Protein AF-0000000084533648 (afdb_homodimer)

Organism: Streptomyces rubellomurinus (strain ATCC 31215) (NCBI:txid359131)

InterPro domains:
  IPR009057 Homedomain-like superfamily [SSF46689] (28-150)

Secondary structure (DSSP, 8-state):
--HHHHS-B---HHHHHHHHHHHHSSEEEHHHHHHHHHHHHHB-TTSPPPPHHHHHHHHT--HHHHHHHHHHHHHTTT-HHHHHSPPPPSS-SS--SS-HHHHHHHHHHHTSPPPTT-SS--HHHHHHHHHH-TTS----HHHHHHHHHHTT----/--HHHHS-B---HHHHHHHHHHHHSSEEEHHHHHHHHHHHHHB-TTSPPPPHHHHHHHHT--HHHHHHHHHHHHHTTT-HHHHHSPPPPSS-SS--SS-HHHHHHHHHHHTSPPPTT-SS--HHHHHHHHHH-TTS----HHHHHHHHHHTT----

Structure (mmCIF, N/CA/C/O backbone):
data_AF-0000000084533648-model_v1
#
loop_
_entity.id
_entity.type
_entity.pdbx_description
1 polymer Transposase
#
loop_
_atom_site.group_PDB
_atom_site.id
_atom_site.type_symbol
_atom_site.label_atom_id
_atom_site.label_alt_id
_atom_site.label_comp_id
_atom_site.label_asym_id
_atom_site.label_entity_id
_atom_site.label_seq_id
_atom_site.pdbx_PDB_ins_code
_atom_site.Cartn_x
_atom_site.Cartn_y
_atom_site.Cartn_z
_atom_site.occupancy
_atom_site.B_iso_or_equiv
_atom_site.auth_seq_id
_atom_site.auth_comp_id
_atom_site.auth_asym_id
_atom_site.auth_atom_id
_atom_site.pdbx_PDB_model_num
ATOM 1 N N . MET A 1 1 ? 21.125 -21.094 -22.359 1 42.66 1 MET A N 1
ATOM 2 C CA . MET A 1 1 ? 21.047 -21.203 -20.906 1 42.66 1 MET A CA 1
ATOM 3 C C . MET A 1 1 ? 19.812 -20.453 -20.375 1 42.66 1 MET A C 1
ATOM 5 O O . MET A 1 1 ? 19.516 -19.344 -20.828 1 42.66 1 MET A O 1
ATOM 9 N N . SER A 1 2 ? 18.844 -21.094 -19.875 1 53.5 2 SER A N 1
ATOM 10 C CA . SER A 1 2 ? 17.609 -20.438 -19.453 1 53.5 2 SER A CA 1
ATOM 11 C C . SER A 1 2 ? 17.891 -19.188 -18.625 1 53.5 2 SER A C 1
ATOM 13 O O . SER A 1 2 ? 18.922 -19.109 -17.969 1 53.5 2 SER A O 1
ATOM 15 N N . SER A 1 3 ? 17.5 -18.062 -19.172 1 54.53 3 SER A N 1
ATOM 16 C CA . SER A 1 3 ? 17.719 -16.766 -18.531 1 54.53 3 SER A CA 1
ATOM 17 C C . SER A 1 3 ? 17.734 -16.906 -17.016 1 54.53 3 SER A C 1
ATOM 19 O O . SER A 1 3 ? 18.469 -16.188 -16.328 1 54.53 3 SER A O 1
ATOM 21 N N . GLN A 1 4 ? 17.062 -17.859 -16.453 1 63.22 4 GLN A N 1
ATOM 22 C CA . GLN A 1 4 ? 17.047 -18.047 -15.008 1 63.22 4 GLN A CA 1
ATOM 23 C C . GLN A 1 4 ? 18.406 -18.484 -14.492 1 63.22 4 GLN A C 1
ATOM 25 O O . GLN A 1 4 ? 18.797 -18.156 -13.367 1 63.22 4 GLN A O 1
ATOM 30 N N . LYS A 1 5 ? 19.172 -19.203 -15.32 1 65.81 5 LYS A N 1
ATOM 31 C CA . LYS A 1 5 ? 20.516 -19.641 -14.961 1 65.81 5 LYS A CA 1
ATOM 32 C C . LYS A 1 5 ? 21.516 -18.5 -15.078 1 65.81 5 LYS A C 1
ATOM 34 O O . LYS A 1 5 ? 22.562 -18.516 -14.453 1 65.81 5 LYS A O 1
ATOM 39 N N . LYS A 1 6 ? 21.078 -17.562 -15.898 1 79.62 6 LYS A N 1
ATOM 40 C CA . LYS A 1 6 ? 21.984 -16.438 -16.109 1 79.62 6 LYS A CA 1
ATOM 41 C C . LYS A 1 6 ? 21.984 -15.492 -14.898 1 79.62 6 LYS A C 1
ATOM 43 O O . LYS A 1 6 ? 23.016 -14.969 -14.5 1 79.62 6 LYS A O 1
ATOM 48 N N . TYR A 1 7 ? 20.812 -15.375 -14.266 1 88.81 7 TYR A N 1
ATOM 49 C CA . TYR A 1 7 ? 20.703 -14.484 -13.125 1 88.81 7 TYR A CA 1
ATOM 50 C C . TYR A 1 7 ? 20.094 -15.195 -11.922 1 88.81 7 TYR A C 1
ATOM 52 O O . TYR A 1 7 ? 18.906 -15.016 -11.625 1 88.81 7 TYR A O 1
ATOM 60 N N . PRO A 1 8 ? 20.938 -15.969 -11.297 1 87.62 8 PRO A N 1
ATOM 61 C CA . PRO A 1 8 ? 20.406 -16.75 -10.172 1 87.62 8 PRO A CA 1
ATOM 62 C C . PRO A 1 8 ? 20 -15.867 -8.992 1 87.62 8 PRO A C 1
ATOM 64 O O . PRO A 1 8 ? 20.625 -14.852 -8.719 1 87.62 8 PRO A O 1
ATOM 67 N N . VAL A 1 9 ? 18.953 -16.203 -8.383 1 93.38 9 VAL A N 1
ATOM 68 C CA . VAL A 1 9 ? 18.469 -15.5 -7.195 1 93.38 9 VAL A CA 1
ATOM 69 C C . VAL A 1 9 ? 18.578 -16.422 -5.977 1 93.38 9 VAL A C 1
ATOM 71 O O . VAL A 1 9 ? 17.953 -17.484 -5.934 1 93.38 9 VAL A O 1
ATOM 74 N N . ALA A 1 10 ? 19.438 -16.141 -5.07 1 93.88 10 ALA A N 1
ATOM 75 C CA . ALA A 1 10 ? 19.594 -16.844 -3.797 1 93.88 10 ALA A CA 1
ATOM 76 C C . ALA A 1 10 ? 19.359 -15.898 -2.619 1 93.88 10 ALA A C 1
ATOM 78 O O . ALA A 1 10 ? 20.141 -14.969 -2.393 1 93.88 10 ALA A O 1
ATOM 79 N N . LEU A 1 11 ? 18.359 -16.203 -1.858 1 95.25 11 LEU A N 1
ATOM 80 C CA . LEU A 1 11 ? 17.984 -15.32 -0.766 1 95.25 11 LEU A CA 1
ATOM 81 C C . LEU A 1 11 ? 18.5 -15.852 0.569 1 95.25 11 LEU A C 1
ATOM 83 O O . LEU A 1 11 ? 18.484 -17.062 0.806 1 95.25 11 LEU A O 1
ATOM 87 N N . SER A 1 12 ? 18.984 -14.93 1.343 1 95.25 12 SER A N 1
ATOM 88 C CA . SER A 1 12 ? 19.25 -15.297 2.73 1 95.25 12 SER A CA 1
ATOM 89 C C . SER A 1 12 ? 17.953 -15.547 3.494 1 95.25 12 SER A C 1
ATOM 91 O O . SER A 1 12 ? 16.875 -15.156 3.045 1 95.25 12 SER A O 1
ATOM 93 N N . VAL A 1 13 ? 18.078 -16.188 4.602 1 95.25 13 VAL A N 1
ATOM 94 C CA . VAL A 1 13 ? 16.922 -16.453 5.445 1 95.25 13 VAL A CA 1
ATOM 95 C C . VAL A 1 13 ? 16.281 -15.133 5.859 1 95.25 13 VAL A C 1
ATOM 97 O O . VAL A 1 13 ? 15.047 -15 5.836 1 95.25 13 VAL A O 1
ATOM 100 N N . GLU A 1 14 ? 17.078 -14.203 6.18 1 96.62 14 GLU A N 1
ATOM 101 C CA . GLU A 1 14 ? 16.594 -12.891 6.594 1 96.62 14 GLU A CA 1
ATOM 102 C C . GLU A 1 14 ? 15.891 -12.18 5.445 1 96.62 14 GLU A C 1
ATOM 104 O O . GLU A 1 14 ? 14.82 -11.602 5.637 1 96.62 14 GLU A O 1
ATOM 109 N N . ASP A 1 15 ? 16.453 -12.219 4.297 1 96.5 15 ASP A N 1
ATOM 110 C CA . ASP A 1 15 ? 15.875 -11.57 3.129 1 96.5 15 ASP A CA 1
ATOM 111 C C . ASP A 1 15 ? 14.539 -12.203 2.758 1 96.5 15 ASP A C 1
ATOM 113 O O . ASP A 1 15 ? 1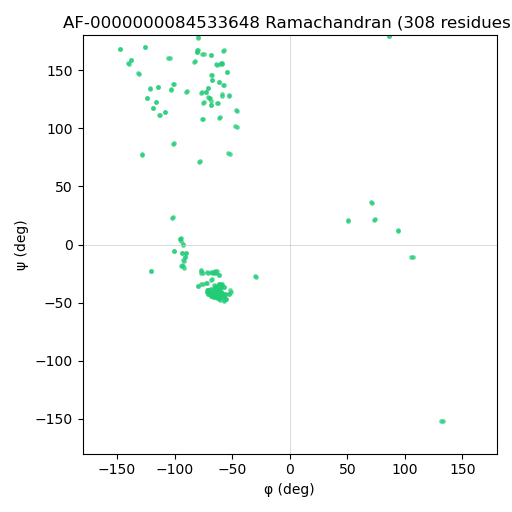3.586 -11.5 2.41 1 96.5 15 ASP A O 1
ATOM 117 N N . ARG A 1 16 ? 14.547 -13.484 2.84 1 95.94 16 ARG A N 1
ATOM 118 C CA . ARG A 1 16 ? 13.305 -14.188 2.52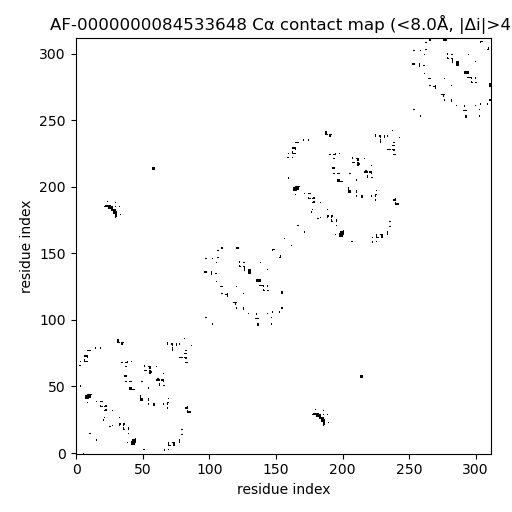5 1 95.94 16 ARG A CA 1
ATOM 119 C C . ARG A 1 16 ? 12.195 -13.789 3.486 1 95.94 16 ARG A C 1
ATOM 121 O O . ARG A 1 16 ? 11.07 -13.516 3.062 1 95.94 16 ARG A O 1
ATOM 128 N N . GLN A 1 17 ? 12.508 -13.75 4.727 1 95.88 17 GLN A N 1
ATOM 129 C CA . GLN A 1 17 ? 11.516 -13.375 5.73 1 95.88 17 GLN A CA 1
ATOM 130 C C . GLN A 1 17 ? 11.023 -11.945 5.508 1 95.88 17 GLN A C 1
ATOM 132 O O . GLN A 1 17 ? 9.828 -11.672 5.641 1 95.88 17 GLN A O 1
ATOM 137 N N . ALA A 1 18 ? 11.906 -11.133 5.172 1 96.81 18 ALA A N 1
ATOM 138 C CA . ALA A 1 18 ? 11.547 -9.742 4.906 1 96.81 18 ALA A CA 1
ATOM 139 C C . ALA A 1 18 ? 10.609 -9.633 3.707 1 96.81 18 ALA A C 1
ATOM 141 O O . ALA A 1 18 ? 9.625 -8.891 3.744 1 96.81 18 ALA A O 1
ATOM 142 N N . LEU A 1 19 ? 10.93 -10.352 2.674 1 96.69 19 LEU A N 1
ATOM 143 C CA . LEU A 1 19 ? 10.102 -10.32 1.469 1 96.69 19 LEU A CA 1
ATOM 144 C C . LEU A 1 19 ? 8.719 -10.891 1.745 1 96.69 19 LEU A C 1
ATOM 146 O O . LEU A 1 19 ? 7.719 -10.398 1.212 1 96.69 19 LEU A O 1
ATOM 150 N N . VAL A 1 20 ? 8.703 -11.93 2.576 1 94.62 20 VAL A N 1
ATOM 151 C CA . VAL A 1 20 ? 7.41 -12.492 2.943 1 94.62 20 VAL A CA 1
ATOM 152 C C . VAL A 1 20 ? 6.586 -11.453 3.697 1 94.62 20 VAL A C 1
ATOM 154 O O . VAL A 1 20 ? 5.391 -11.297 3.436 1 94.62 20 VAL A O 1
ATOM 157 N N . ARG A 1 21 ? 7.172 -10.75 4.535 1 96.25 21 ARG A N 1
ATOM 158 C CA . ARG A 1 21 ? 6.473 -9.703 5.273 1 96.25 21 ARG A CA 1
ATOM 159 C C . ARG A 1 21 ? 5.953 -8.625 4.332 1 96.25 21 ARG A C 1
ATOM 161 O O . ARG A 1 21 ? 4.836 -8.133 4.496 1 96.25 21 ARG A O 1
ATOM 168 N N . VAL A 1 22 ? 6.734 -8.273 3.33 1 96.38 22 VAL A N 1
ATOM 169 C CA . VAL A 1 22 ? 6.352 -7.254 2.357 1 96.38 22 VAL A CA 1
ATOM 170 C C . VAL A 1 22 ? 5.094 -7.691 1.612 1 96.38 22 VAL A C 1
ATOM 172 O O . VAL A 1 22 ? 4.227 -6.871 1.307 1 96.38 22 VAL A O 1
ATOM 175 N N . THR A 1 23 ? 4.969 -8.984 1.388 1 95.88 23 THR A N 1
ATOM 176 C CA . THR A 1 23 ? 3.883 -9.477 0.548 1 95.88 23 THR A CA 1
ATOM 177 C C . THR A 1 23 ? 2.654 -9.812 1.391 1 95.88 23 THR A C 1
ATOM 179 O O . THR A 1 23 ? 1.577 -10.07 0.851 1 95.88 23 THR A O 1
ATOM 182 N N . THR A 1 24 ? 2.818 -9.82 2.785 1 94.44 24 THR A N 1
ATOM 183 C CA . THR A 1 24 ? 1.703 -10.312 3.586 1 94.44 24 THR A CA 1
ATOM 184 C C . THR A 1 24 ? 1.218 -9.234 4.555 1 94.44 24 THR A C 1
ATOM 186 O O . THR A 1 24 ? 0.076 -9.281 5.02 1 94.44 24 THR A O 1
ATOM 189 N N . THR A 1 25 ? 2.125 -8.336 4.805 1 94.12 25 THR A N 1
ATOM 190 C CA . THR A 1 25 ? 1.736 -7.332 5.785 1 94.12 25 THR A CA 1
ATOM 191 C C . THR A 1 25 ? 2.182 -5.941 5.344 1 94.12 25 THR A C 1
ATOM 193 O O . THR A 1 25 ? 3.006 -5.809 4.438 1 94.12 25 THR A O 1
ATOM 196 N N . GLY A 1 26 ? 1.481 -4.988 5.945 1 95.06 26 GLY A N 1
ATOM 197 C CA . GLY A 1 26 ? 1.888 -3.611 5.715 1 95.06 26 GLY A CA 1
ATOM 198 C C . GLY A 1 26 ? 1.272 -3.008 4.465 1 95.06 26 GLY A C 1
ATOM 199 O O . GLY A 1 26 ? 0.445 -3.641 3.809 1 95.06 26 GLY A O 1
ATOM 200 N N . VAL A 1 27 ? 1.657 -1.748 4.293 1 96 27 VAL A N 1
ATOM 201 C CA . VAL A 1 27 ? 1.144 -0.986 3.158 1 96 27 VAL A CA 1
ATOM 202 C C . VAL A 1 27 ? 2.291 -0.62 2.219 1 96 27 VAL A C 1
ATOM 204 O O . VAL A 1 27 ? 3.287 -0.031 2.645 1 96 27 VAL A O 1
ATOM 207 N N . ARG A 1 28 ? 2.129 -1.053 1.002 1 95.25 28 ARG A N 1
ATOM 208 C CA . ARG A 1 28 ? 3.133 -0.813 -0.029 1 95.25 28 ARG A CA 1
ATOM 209 C C . ARG A 1 28 ? 2.484 -0.661 -1.4 1 95.25 28 ARG A C 1
ATOM 211 O O . ARG A 1 28 ? 1.29 -0.917 -1.561 1 95.25 28 ARG A O 1
ATOM 218 N N . SER A 1 29 ? 3.35 -0.2 -2.311 1 96.69 29 SER A N 1
ATOM 219 C CA . SER A 1 29 ? 2.846 -0.147 -3.68 1 96.69 29 SER A CA 1
ATOM 220 C C . SER A 1 29 ? 2.625 -1.547 -4.242 1 96.69 29 SER A C 1
ATOM 222 O O . SER A 1 29 ? 3.369 -2.475 -3.92 1 96.69 29 SER A O 1
ATOM 224 N N . ALA A 1 30 ? 1.655 -1.686 -5.047 1 97.06 30 ALA A N 1
ATOM 225 C CA . ALA A 1 30 ? 1.354 -2.959 -5.699 1 97.06 30 ALA A CA 1
ATOM 226 C C . ALA A 1 30 ? 2.551 -3.463 -6.5 1 97.06 30 ALA A C 1
ATOM 228 O O . ALA A 1 30 ? 2.814 -4.668 -6.543 1 97.06 30 ALA A O 1
ATOM 229 N N . SER A 1 31 ? 3.287 -2.588 -7.109 1 96.81 31 SER A N 1
ATOM 230 C CA . SER A 1 31 ? 4.449 -2.963 -7.906 1 96.81 31 SER A CA 1
ATOM 231 C C . SER A 1 31 ? 5.555 -3.549 -7.035 1 96.81 31 SER A C 1
ATOM 233 O O . SER A 1 31 ? 6.211 -4.516 -7.422 1 96.81 31 SER A O 1
ATOM 235 N N . MET A 1 32 ? 5.777 -2.912 -5.914 1 97.19 32 MET A N 1
ATOM 236 C CA . MET A 1 32 ? 6.773 -3.43 -4.98 1 97.19 32 MET A CA 1
ATOM 237 C C . MET A 1 32 ? 6.414 -4.84 -4.527 1 97.19 32 MET A C 1
ATOM 239 O O . MET A 1 32 ? 7.273 -5.719 -4.48 1 97.19 32 MET A O 1
ATOM 243 N N . ILE A 1 33 ? 5.211 -5.012 -4.211 1 97 33 ILE A N 1
ATOM 244 C CA . ILE A 1 33 ? 4.734 -6.316 -3.764 1 97 33 ILE A CA 1
ATOM 245 C C . ILE A 1 33 ? 4.898 -7.336 -4.887 1 97 33 ILE A C 1
ATOM 247 O O . ILE A 1 33 ? 5.328 -8.469 -4.652 1 97 33 ILE A O 1
ATOM 251 N N . ARG A 1 34 ? 4.551 -6.969 -6.051 1 95.81 34 ARG A N 1
ATOM 252 C CA . ARG A 1 34 ? 4.703 -7.836 -7.215 1 95.81 34 ARG A CA 1
ATOM 253 C C . ARG A 1 34 ? 6.156 -8.266 -7.391 1 95.81 34 ARG A C 1
ATOM 255 O O . ARG A 1 34 ? 6.438 -9.453 -7.594 1 95.81 34 ARG A O 1
ATOM 262 N N . ARG A 1 35 ? 7.023 -7.34 -7.32 1 97.12 35 ARG A N 1
ATOM 263 C CA . ARG A 1 35 ? 8.438 -7.648 -7.473 1 97.12 35 ARG A CA 1
ATOM 264 C C . ARG A 1 35 ? 8.93 -8.547 -6.344 1 97.12 35 ARG A C 1
ATOM 266 O O . ARG A 1 35 ? 9.75 -9.445 -6.566 1 97.12 35 ARG A O 1
ATOM 273 N N . ALA A 1 36 ? 8.453 -8.273 -5.211 1 97.56 36 ALA A N 1
ATOM 274 C CA . ALA A 1 36 ? 8.805 -9.109 -4.066 1 97.56 36 ALA A CA 1
ATOM 275 C C . ALA A 1 36 ? 8.359 -10.555 -4.285 1 97.56 36 ALA A C 1
ATOM 277 O O . ALA A 1 36 ? 9.102 -11.492 -3.992 1 97.56 36 ALA A O 1
ATOM 278 N N . ARG A 1 37 ? 7.191 -10.719 -4.77 1 96 37 ARG A N 1
ATOM 279 C CA . ARG A 1 37 ? 6.664 -12.055 -5.027 1 96 37 ARG A CA 1
ATOM 280 C C . ARG A 1 37 ? 7.484 -12.773 -6.09 1 96 37 ARG A C 1
ATOM 282 O O . ARG A 1 37 ? 7.727 -13.984 -5.988 1 96 37 ARG A O 1
ATOM 289 N N . VAL A 1 38 ? 7.836 -12.078 -7.059 1 96.31 38 VAL A N 1
ATOM 290 C CA . VAL A 1 38 ? 8.656 -12.648 -8.117 1 96.31 38 VAL A CA 1
ATOM 291 C C . VAL A 1 38 ? 9.992 -13.117 -7.535 1 96.31 38 VAL A C 1
ATOM 293 O O . VAL A 1 38 ? 10.445 -14.227 -7.816 1 96.31 38 VAL A O 1
ATOM 296 N N . LEU A 1 39 ? 10.617 -12.312 -6.695 1 96.06 39 LEU A N 1
ATOM 297 C CA . LEU A 1 39 ? 11.898 -12.664 -6.098 1 96.06 39 LEU A CA 1
ATOM 298 C C . LEU A 1 39 ? 11.773 -13.922 -5.242 1 96.06 39 LEU A C 1
ATOM 300 O O . LEU A 1 39 ? 12.641 -14.797 -5.281 1 96.06 39 LEU A O 1
ATOM 304 N N . LEU A 1 40 ? 10.719 -13.977 -4.559 1 94.56 40 LEU A N 1
ATOM 305 C CA . LEU A 1 40 ? 10.477 -15.148 -3.721 1 94.56 40 LEU A CA 1
ATOM 306 C C . LEU A 1 40 ? 10.352 -16.406 -4.574 1 94.56 40 LEU A C 1
ATOM 308 O O . LEU A 1 40 ? 10.852 -17.469 -4.199 1 94.56 40 LEU A O 1
ATOM 312 N N . ALA A 1 41 ? 9.688 -16.266 -5.715 1 93.25 41 ALA A N 1
ATOM 313 C CA . ALA A 1 41 ? 9.461 -17.406 -6.598 1 93.25 41 ALA A CA 1
ATOM 314 C C . ALA A 1 41 ? 10.758 -17.844 -7.277 1 93.25 41 ALA A C 1
ATOM 316 O O . ALA A 1 41 ? 10.914 -19 -7.656 1 93.25 41 ALA A O 1
ATOM 317 N N . LEU A 1 42 ? 11.641 -16.938 -7.379 1 94.19 42 LEU A N 1
ATOM 318 C CA . LEU A 1 42 ? 12.891 -17.203 -8.094 1 94.19 42 LEU A CA 1
ATOM 319 C C . LEU A 1 42 ? 13.953 -17.75 -7.141 1 94.19 42 LEU A C 1
ATOM 321 O O . LEU A 1 42 ? 15.023 -18.156 -7.578 1 94.19 42 LEU A O 1
ATOM 325 N N . ASP A 1 43 ? 13.664 -17.766 -5.887 1 92.75 43 ASP A N 1
ATOM 326 C CA . ASP A 1 43 ? 14.656 -18.125 -4.875 1 92.75 43 ASP A CA 1
ATOM 327 C C . ASP A 1 43 ? 15.117 -19.562 -5.051 1 92.75 43 ASP A C 1
ATOM 329 O O . ASP A 1 43 ? 14.32 -20.5 -4.949 1 92.75 43 ASP A O 1
ATOM 333 N N . THR A 1 44 ? 16.359 -19.781 -5.23 1 87.12 44 THR A N 1
ATOM 334 C CA . THR A 1 44 ? 16.938 -21.094 -5.465 1 87.12 44 THR A CA 1
ATOM 335 C C . THR A 1 44 ? 17.406 -21.719 -4.156 1 87.12 44 THR A C 1
ATOM 337 O O . THR A 1 44 ? 17.672 -22.922 -4.094 1 87.12 44 THR A O 1
ATOM 340 N N . ALA A 1 45 ? 17.562 -20.875 -3.146 1 81.75 45 ALA A N 1
ATOM 341 C CA . ALA A 1 45 ? 18.062 -21.391 -1.868 1 81.75 45 ALA A CA 1
ATOM 342 C C . ALA A 1 45 ? 17.109 -22.422 -1.288 1 81.75 45 ALA A C 1
ATOM 344 O O . ALA A 1 45 ? 17.531 -23.312 -0.548 1 81.75 45 ALA A O 1
ATOM 345 N N . GLY A 1 46 ? 15.836 -22.391 -1.597 1 72.44 46 GLY A N 1
ATOM 346 C CA . GLY A 1 46 ? 14.852 -23.297 -1.025 1 72.44 46 GLY A CA 1
ATOM 347 C C . GLY A 1 46 ? 14.602 -24.531 -1.887 1 72.44 46 GLY A C 1
ATOM 348 O O . GLY A 1 46 ? 13.766 -25.375 -1.545 1 72.44 46 GLY A O 1
ATOM 349 N N . GLY A 1 47 ? 15.289 -24.672 -2.951 1 78.19 47 GLY A N 1
ATOM 350 C CA . GLY A 1 47 ? 15.078 -25.844 -3.768 1 78.19 47 GLY A CA 1
ATOM 351 C C . GLY A 1 47 ? 14.93 -25.531 -5.246 1 78.19 47 GLY A C 1
ATOM 352 O O . GLY A 1 47 ? 15.531 -24.578 -5.746 1 78.19 47 GLY A O 1
ATOM 353 N N . GLU A 1 48 ? 14.203 -26.406 -5.879 1 85.31 48 GLU A N 1
ATOM 354 C CA . GLU A 1 48 ? 14.008 -26.281 -7.32 1 85.31 48 GLU A CA 1
ATOM 355 C C . GLU A 1 48 ? 13.109 -25.094 -7.66 1 85.31 48 GLU A C 1
ATOM 357 O O . GLU A 1 48 ? 12.109 -24.844 -6.977 1 85.31 48 GLU A O 1
ATOM 362 N N 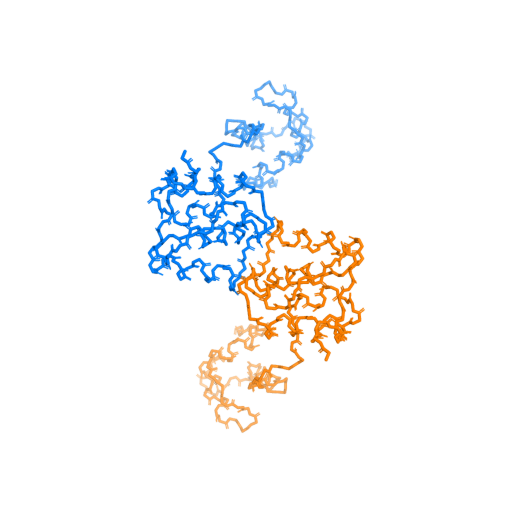. VAL A 1 49 ? 13.523 -24.391 -8.594 1 89.06 49 VAL A N 1
ATOM 363 C CA . VAL A 1 49 ? 12.781 -23.234 -9.047 1 89.06 49 VAL A CA 1
ATOM 364 C C . VAL A 1 49 ? 12.047 -23.562 -10.344 1 89.06 49 VAL A C 1
ATOM 366 O O . VAL A 1 49 ? 12.609 -24.203 -11.242 1 89.06 49 VAL A O 1
ATOM 369 N N . ALA A 1 50 ? 10.812 -23.203 -10.43 1 89.75 50 ALA A N 1
ATOM 370 C CA . ALA A 1 50 ? 10.016 -23.422 -11.633 1 89.75 50 ALA A CA 1
ATOM 371 C C . ALA A 1 50 ? 10.578 -22.625 -12.805 1 89.75 50 ALA A C 1
ATOM 373 O O . ALA A 1 50 ? 11.297 -21.641 -12.609 1 89.75 50 ALA A O 1
ATOM 374 N N . PRO A 1 51 ? 10.258 -23.156 -14 1 92.69 51 PRO A N 1
ATOM 375 C CA . PRO A 1 51 ? 10.648 -22.375 -15.172 1 92.69 51 PRO A CA 1
ATOM 376 C C . PRO A 1 51 ? 10.031 -20.984 -15.195 1 92.69 51 PRO A C 1
ATOM 378 O O . PRO A 1 51 ? 8.961 -20.781 -14.625 1 92.69 51 PRO A O 1
ATOM 381 N N . ARG A 1 52 ? 10.641 -20.141 -15.844 1 92.62 52 ARG A N 1
ATOM 382 C CA . ARG A 1 52 ? 10.258 -18.734 -15.898 1 92.62 52 ARG A CA 1
ATOM 383 C C . ARG A 1 52 ? 8.805 -18.578 -16.359 1 92.62 52 ARG A C 1
ATOM 385 O O . ARG A 1 52 ? 8.055 -17.781 -15.797 1 92.62 52 ARG A O 1
ATOM 392 N N . ALA A 1 53 ? 8.469 -19.328 -17.312 1 93.88 53 ALA A N 1
ATOM 393 C CA . ALA A 1 53 ? 7.117 -19.234 -17.859 1 93.88 53 ALA A CA 1
ATOM 394 C C . ALA A 1 53 ? 6.07 -19.609 -16.812 1 93.88 53 ALA A C 1
ATOM 396 O O . ALA A 1 53 ? 4.992 -19.016 -16.766 1 93.88 53 ALA A O 1
ATOM 397 N N . VAL A 1 54 ? 6.395 -20.594 -16.078 1 90.88 54 VAL A N 1
ATOM 398 C CA . VAL A 1 54 ? 5.477 -21.062 -15.039 1 90.88 54 VAL A CA 1
ATOM 399 C C . VAL A 1 54 ? 5.344 -20 -13.953 1 90.88 54 VAL A C 1
ATOM 401 O O . VAL A 1 54 ? 4.234 -19.703 -13.5 1 90.88 54 VAL A O 1
ATOM 404 N N . ILE A 1 55 ? 6.426 -19.438 -13.57 1 92.69 55 ILE A N 1
ATOM 405 C CA . ILE A 1 55 ? 6.422 -18.391 -12.555 1 92.69 55 ILE A CA 1
ATOM 406 C C . ILE A 1 55 ? 5.602 -17.203 -13.047 1 92.69 55 ILE A C 1
ATOM 408 O O . ILE A 1 55 ? 4.777 -16.656 -12.305 1 92.69 55 ILE A O 1
ATOM 412 N N . ALA A 1 56 ? 5.816 -16.781 -14.281 1 94.31 56 ALA A N 1
ATOM 413 C CA . ALA A 1 56 ? 5.102 -15.656 -14.883 1 94.31 56 ALA A CA 1
ATOM 414 C C . ALA A 1 56 ? 3.594 -15.891 -14.859 1 94.31 56 ALA A C 1
ATOM 416 O O . ALA A 1 56 ? 2.828 -15.016 -14.453 1 94.31 56 ALA A O 1
ATOM 417 N N . ASP A 1 57 ? 3.213 -17.047 -15.219 1 88.38 57 ASP A N 1
ATOM 418 C CA . ASP A 1 57 ? 1.799 -17.406 -15.266 1 88.38 57 ASP A CA 1
ATOM 419 C C . ASP A 1 57 ? 1.187 -17.422 -13.867 1 88.38 57 ASP A C 1
ATOM 421 O O . ASP A 1 57 ? 0.095 -16.891 -13.656 1 88.38 57 ASP A O 1
ATOM 425 N N . ARG A 1 58 ? 1.946 -18.031 -12.953 1 87.06 58 ARG A N 1
ATOM 426 C CA . ARG A 1 58 ? 1.46 -18.156 -11.578 1 87.06 58 ARG A CA 1
ATOM 427 C C . ARG A 1 58 ? 1.246 -16.781 -10.945 1 87.06 58 ARG A C 1
ATOM 429 O O . ARG A 1 58 ? 0.281 -16.578 -10.203 1 87.06 58 ARG A O 1
ATOM 436 N N . LEU A 1 59 ? 2.094 -15.883 -11.312 1 91.25 59 LEU A N 1
ATOM 437 C CA . LEU A 1 59 ? 2.07 -14.586 -10.633 1 91.25 59 LEU A CA 1
ATOM 438 C C . LEU A 1 59 ? 1.337 -13.547 -11.477 1 91.25 59 LEU A C 1
ATOM 440 O O . LEU A 1 59 ? 1.123 -12.422 -11.031 1 91.25 59 LEU A O 1
ATOM 444 N N . GLY A 1 60 ? 0.966 -13.906 -12.648 1 87.81 60 GLY A N 1
ATOM 445 C CA . GLY A 1 60 ? 0.254 -12.984 -13.523 1 87.81 60 GLY A CA 1
ATOM 446 C C . GLY A 1 60 ? 1.132 -11.867 -14.047 1 87.81 60 GLY A C 1
ATOM 447 O O . GLY A 1 60 ? 0.704 -10.711 -14.117 1 87.81 60 GLY A O 1
ATOM 448 N N . VAL A 1 61 ? 2.342 -12.156 -14.32 1 93 61 VAL A N 1
ATOM 449 C CA . VAL A 1 61 ? 3.271 -11.188 -14.891 1 93 61 VAL A CA 1
ATOM 450 C C . VAL A 1 61 ? 3.891 -11.742 -16.172 1 93 61 VAL A C 1
ATOM 452 O O . VAL A 1 61 ? 3.676 -12.914 -16.516 1 93 61 VAL A O 1
ATOM 455 N N . SER A 1 62 ? 4.547 -10.883 -16.828 1 95.69 62 SER A N 1
ATOM 456 C CA . SER A 1 62 ? 5.195 -11.336 -18.062 1 95.69 62 SER A CA 1
ATOM 457 C C . SER A 1 62 ? 6.535 -12 -17.766 1 95.69 62 SER A C 1
ATOM 459 O O . SER A 1 62 ? 7.16 -11.727 -16.734 1 95.69 62 SER A O 1
ATOM 461 N N . CYS A 1 63 ? 6.977 -12.844 -18.688 1 96 63 CYS A N 1
ATOM 462 C CA . CYS A 1 63 ? 8.297 -13.453 -18.578 1 96 63 CYS A CA 1
ATOM 463 C C . CYS A 1 63 ? 9.391 -12.391 -18.562 1 96 63 CYS A C 1
ATOM 465 O O . CYS A 1 63 ? 10.406 -12.547 -17.891 1 96 63 CYS A O 1
ATOM 467 N N . GLU A 1 64 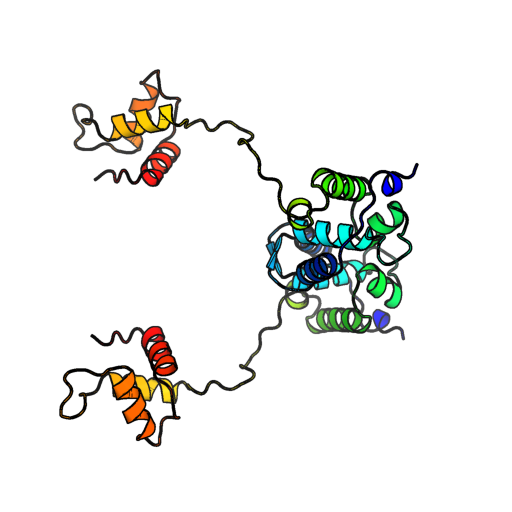? 9.148 -11.414 -19.297 1 96.44 64 GLU A N 1
ATOM 468 C CA . GLU A 1 64 ? 10.102 -10.305 -19.328 1 96.44 64 GLU A CA 1
ATOM 469 C C . GLU A 1 64 ? 10.25 -9.664 -17.953 1 96.44 64 GLU A C 1
ATOM 471 O O . GLU A 1 64 ? 11.359 -9.336 -17.531 1 96.44 64 GLU A O 1
ATOM 476 N N . SER A 1 65 ? 9.156 -9.539 -17.266 1 96.44 65 SER A N 1
ATOM 477 C CA . SER A 1 65 ? 9.188 -8.961 -15.922 1 96.44 65 SER A CA 1
ATOM 478 C C . SER A 1 65 ? 10.008 -9.828 -14.969 1 96.44 65 SER A C 1
ATOM 480 O O . SER A 1 65 ? 10.789 -9.312 -14.164 1 96.44 65 SER A O 1
ATOM 482 N N . VAL A 1 66 ? 9.867 -11.094 -15.078 1 96.69 66 VAL A N 1
ATOM 483 C CA . VAL A 1 66 ? 10.617 -12.023 -14.242 1 96.69 66 VAL A CA 1
ATOM 484 C C . VAL A 1 66 ? 12.109 -11.883 -14.523 1 96.69 66 VAL A C 1
ATOM 486 O O . VAL A 1 66 ? 12.922 -11.805 -13.602 1 96.69 66 VAL A O 1
ATOM 489 N N . ARG A 1 67 ? 12.445 -11.828 -15.789 1 95.94 67 ARG A N 1
ATOM 490 C CA . ARG A 1 67 ? 13.844 -11.672 -16.203 1 95.94 67 ARG A CA 1
ATOM 491 C C . ARG A 1 67 ? 14.422 -10.359 -15.68 1 95.94 67 ARG A C 1
ATOM 493 O O . ARG A 1 67 ? 15.531 -10.336 -15.141 1 95.94 67 ARG A O 1
ATOM 500 N N . LEU A 1 68 ? 13.641 -9.344 -15.859 1 96.06 68 LEU A N 1
ATOM 501 C CA . LEU A 1 68 ? 14.125 -8.023 -15.484 1 96.06 68 LEU A CA 1
ATOM 502 C C . LEU A 1 68 ? 14.352 -7.93 -13.977 1 96.06 68 LEU A C 1
ATOM 504 O O . LEU A 1 68 ? 15.305 -7.297 -13.523 1 96.06 68 LEU A O 1
ATOM 508 N N . ILE A 1 69 ? 13.555 -8.547 -13.195 1 96.5 69 ILE A N 1
ATOM 509 C CA . ILE A 1 69 ? 13.672 -8.508 -11.742 1 96.5 69 ILE A CA 1
ATOM 510 C C . ILE A 1 69 ? 14.891 -9.312 -11.297 1 96.5 69 ILE A C 1
ATOM 512 O O . ILE A 1 69 ? 15.656 -8.867 -10.438 1 96.5 69 ILE A O 1
ATOM 516 N N . SER A 1 70 ? 15.047 -10.406 -11.883 1 95.88 70 SER A N 1
ATOM 517 C CA . SER A 1 70 ? 16.219 -11.211 -11.578 1 95.88 70 SER A CA 1
ATOM 518 C C . SER A 1 70 ? 17.5 -10.477 -11.961 1 95.88 70 SER A C 1
ATOM 520 O O . SER A 1 70 ? 18.484 -10.5 -11.219 1 95.88 70 SER A O 1
ATOM 522 N N . LYS A 1 71 ? 17.484 -9.898 -13.125 1 96.06 71 LYS A N 1
ATOM 523 C CA . LYS A 1 71 ? 18.641 -9.117 -13.578 1 96.06 71 LYS A CA 1
ATOM 524 C C . LYS A 1 71 ? 18.953 -7.984 -12.602 1 96.06 71 LYS A C 1
ATOM 526 O O . LYS A 1 71 ? 20.109 -7.766 -12.25 1 96.06 71 LYS A O 1
ATOM 531 N N . ARG A 1 72 ? 17.938 -7.332 -12.156 1 95.69 72 ARG A N 1
ATOM 532 C CA . ARG A 1 72 ? 18.109 -6.234 -11.211 1 95.69 72 ARG A CA 1
ATOM 533 C C . ARG A 1 72 ? 18.688 -6.734 -9.891 1 95.69 72 ARG A C 1
ATOM 535 O O . ARG A 1 72 ? 19.547 -6.07 -9.289 1 95.69 72 ARG A O 1
ATOM 542 N N . TYR A 1 73 ? 18.25 -7.859 -9.453 1 96.81 73 TYR A N 1
ATOM 543 C CA . TYR A 1 73 ? 18.766 -8.453 -8.227 1 96.81 73 TYR A CA 1
ATOM 544 C C . TYR A 1 73 ? 20.266 -8.703 -8.336 1 96.81 73 TYR A C 1
ATOM 546 O O . TYR A 1 73 ? 21.016 -8.391 -7.414 1 96.81 73 TYR A O 1
ATOM 554 N N . THR A 1 74 ? 20.641 -9.18 -9.445 1 94.75 74 THR A N 1
ATOM 555 C CA . THR A 1 74 ? 22.047 -9.438 -9.688 1 94.75 74 THR A CA 1
ATOM 556 C C . THR A 1 74 ? 22.828 -8.133 -9.773 1 94.75 74 THR A C 1
ATOM 558 O O . THR A 1 74 ? 23.922 -8.008 -9.195 1 94.75 74 THR A O 1
ATOM 561 N N . GLU A 1 75 ? 22.266 -7.207 -10.469 1 94.12 75 GLU A N 1
ATOM 562 C CA . GLU A 1 75 ? 22.938 -5.93 -10.695 1 94.12 75 GLU A CA 1
ATOM 563 C C . GLU A 1 75 ? 23.078 -5.152 -9.391 1 94.12 75 GLU A C 1
ATOM 565 O O . GLU A 1 75 ? 24.031 -4.371 -9.234 1 94.12 75 GLU A O 1
ATOM 570 N N . THR A 1 76 ? 22.25 -5.43 -8.445 1 94.25 76 THR A N 1
ATOM 571 C CA . THR A 1 76 ? 22.312 -4.727 -7.172 1 94.25 76 THR A CA 1
ATOM 572 C C . THR A 1 76 ? 23.125 -5.523 -6.152 1 94.25 76 THR A C 1
ATOM 574 O O . THR A 1 76 ? 23.125 -5.188 -4.965 1 94.25 76 THR A O 1
ATOM 577 N N . GLY A 1 77 ? 23.703 -6.605 -6.555 1 94 77 GLY A N 1
ATOM 578 C CA . GLY A 1 77 ? 24.547 -7.41 -5.68 1 94 77 GLY A CA 1
ATOM 579 C C . GLY A 1 77 ? 23.75 -8.195 -4.656 1 94 77 GLY A C 1
ATOM 580 O O . GLY A 1 77 ? 24.219 -8.422 -3.537 1 94 77 GLY A O 1
ATOM 581 N N . GLY A 1 78 ? 22.516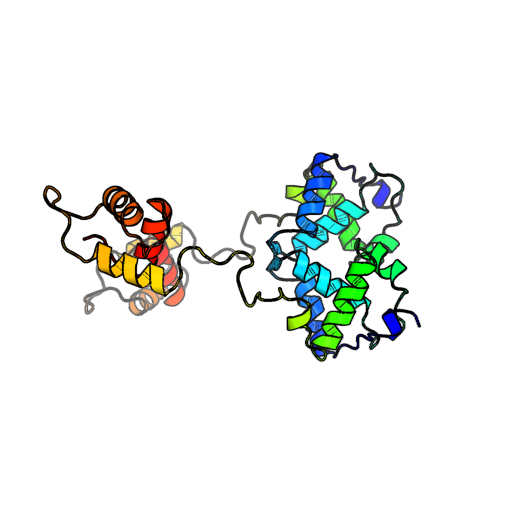 -8.391 -4.965 1 94.44 78 GLY A N 1
ATOM 582 C CA . GLY A 1 78 ? 21.703 -9.195 -4.082 1 94.44 78 GLY A CA 1
ATOM 583 C C . GLY A 1 78 ? 20.938 -8.375 -3.059 1 94.44 78 GLY A C 1
ATOM 584 O O . GLY A 1 78 ? 20.422 -8.914 -2.08 1 94.44 78 GLY A O 1
ATOM 585 N N . ASP A 1 79 ? 20.922 -7.098 -3.275 1 95.81 79 ASP A N 1
ATOM 586 C CA . ASP A 1 79 ? 20.172 -6.223 -2.385 1 95.81 79 ASP A CA 1
ATOM 587 C C . ASP A 1 79 ? 18.672 -6.312 -2.672 1 95.81 79 ASP A C 1
ATOM 589 O O . ASP A 1 79 ? 18.188 -5.758 -3.662 1 95.81 79 ASP A O 1
ATOM 593 N N . VAL A 1 80 ? 17.953 -6.922 -1.793 1 96.25 80 VAL A N 1
ATOM 594 C CA . VAL A 1 80 ? 16.531 -7.203 -2.018 1 96.25 80 VAL A CA 1
ATOM 595 C C . VAL A 1 80 ? 15.742 -5.898 -2.012 1 96.25 80 VAL A C 1
ATOM 597 O O . VAL A 1 80 ? 14.836 -5.707 -2.83 1 96.25 80 VAL A O 1
ATOM 600 N N . TRP A 1 81 ? 16.078 -4.988 -1.168 1 96.06 81 TRP A N 1
ATOM 601 C CA . TRP A 1 81 ? 15.32 -3.746 -1.038 1 96.06 81 TRP A CA 1
ATOM 602 C C . TRP A 1 81 ? 15.523 -2.854 -2.258 1 96.06 81 TRP A C 1
ATOM 604 O O . TRP A 1 81 ? 14.578 -2.24 -2.754 1 96.06 81 TRP A O 1
ATOM 614 N N . ALA A 1 82 ? 16.688 -2.828 -2.721 1 95.25 82 ALA A N 1
ATOM 615 C CA . ALA A 1 82 ? 16.953 -2.072 -3.941 1 95.25 82 ALA A CA 1
ATOM 616 C C . ALA A 1 82 ? 16.234 -2.682 -5.137 1 95.25 82 ALA A C 1
ATOM 618 O O . ALA A 1 82 ? 15.781 -1.963 -6.031 1 95.25 82 ALA A O 1
ATOM 619 N N . THR A 1 83 ? 16.141 -3.975 -5.117 1 96.31 83 THR A N 1
ATOM 620 C CA . THR A 1 83 ? 15.539 -4.688 -6.234 1 96.31 83 THR A CA 1
ATOM 621 C C . THR A 1 83 ? 14.031 -4.434 -6.277 1 96.31 83 THR A C 1
ATOM 623 O O . THR A 1 83 ? 13.477 -4.168 -7.348 1 96.31 83 THR A O 1
ATOM 626 N N . ILE A 1 84 ? 13.406 -4.449 -5.098 1 97.25 84 ILE A N 1
ATOM 627 C CA . ILE A 1 84 ? 11.945 -4.383 -5.117 1 97.25 84 ILE A CA 1
ATOM 628 C C . ILE A 1 84 ? 11.492 -2.928 -5.012 1 97.25 84 ILE A C 1
ATOM 630 O O . ILE A 1 84 ? 10.32 -2.617 -5.242 1 97.25 84 ILE A O 1
ATOM 634 N N . GLY A 1 85 ? 12.359 -2.119 -4.676 1 94.44 85 GLY A N 1
ATOM 635 C CA . GLY A 1 85 ? 12.031 -0.706 -4.57 1 94.44 85 GLY A CA 1
ATOM 636 C C . GLY A 1 85 ? 12.031 0.009 -5.906 1 94.44 85 GLY A C 1
ATOM 637 O O . GLY A 1 85 ? 12.508 -0.531 -6.906 1 94.44 85 GLY A O 1
ATOM 638 N N . ARG A 1 86 ? 11.453 1.189 -5.863 1 88.56 86 ARG A N 1
ATOM 639 C CA . ARG A 1 86 ? 11.438 2.006 -7.074 1 88.56 86 ARG A CA 1
ATOM 640 C C . ARG A 1 86 ? 12.82 2.566 -7.375 1 88.56 86 ARG A C 1
ATOM 642 O O . ARG A 1 86 ? 13.523 3.023 -6.473 1 88.56 86 ARG A O 1
ATOM 649 N N . LYS A 1 87 ? 13.172 2.395 -8.562 1 80.88 87 LYS A N 1
ATOM 650 C CA . LYS A 1 87 ? 14.445 2.973 -8.984 1 80.88 87 LYS A CA 1
ATOM 651 C C . LYS A 1 87 ? 14.375 4.496 -9.008 1 80.88 87 LYS A C 1
ATOM 653 O O . LYS A 1 87 ? 13.461 5.074 -9.594 1 80.88 87 LYS A O 1
ATOM 658 N N . GLU A 1 88 ? 15.227 5.109 -8.227 1 74.94 88 GLU A N 1
ATOM 659 C CA . GLU A 1 88 ? 15.266 6.57 -8.211 1 74.94 88 GLU A CA 1
ATOM 660 C C . GLU A 1 88 ? 15.852 7.121 -9.508 1 74.94 88 GLU A C 1
ATOM 662 O O . GLU A 1 88 ? 16.844 6.594 -10.031 1 74.94 88 GLU A O 1
ATOM 667 N N . ARG A 1 89 ? 15.109 7.953 -10.031 1 79.75 89 ARG A N 1
ATOM 668 C CA . ARG A 1 89 ? 15.617 8.633 -11.227 1 79.75 89 ARG A CA 1
ATOM 669 C C . ARG A 1 89 ? 16.625 9.703 -10.844 1 79.75 89 ARG A C 1
ATOM 671 O O . ARG A 1 89 ? 16.453 10.422 -9.859 1 79.75 89 ARG A O 1
ATOM 678 N N . ALA A 1 90 ? 17.734 9.633 -11.516 1 75.94 90 ALA A N 1
ATOM 679 C CA . ALA A 1 90 ? 18.75 10.641 -11.266 1 75.94 90 ALA A CA 1
ATOM 680 C C . ALA A 1 90 ? 18.25 12.031 -11.641 1 75.94 90 ALA A C 1
ATOM 682 O O . ALA A 1 90 ? 18.547 13.016 -10.953 1 75.94 90 ALA A O 1
ATOM 683 N N . PHE A 1 91 ? 17.594 12.055 -12.828 1 75.31 91 PHE A N 1
ATOM 684 C CA . PHE A 1 91 ? 17.078 13.32 -13.336 1 75.31 91 PHE A CA 1
ATOM 685 C C . PHE A 1 91 ? 15.625 13.18 -13.773 1 75.31 91 PHE A C 1
ATOM 687 O O . PHE A 1 91 ? 15.195 12.102 -14.18 1 75.31 91 PHE A O 1
ATOM 694 N N . PRO A 1 92 ? 15 14.242 -13.57 1 78.19 92 PRO A N 1
ATOM 695 C CA . PRO A 1 92 ? 13.656 14.195 -14.156 1 78.19 92 PRO A CA 1
ATOM 696 C C . PRO A 1 92 ? 13.688 14.023 -15.68 1 78.19 92 PRO A C 1
ATOM 698 O O . PRO A 1 92 ? 14.656 14.414 -16.328 1 78.19 92 PRO A O 1
ATOM 701 N N . PRO A 1 93 ? 12.742 13.195 -16.094 1 78.56 93 PRO A N 1
ATOM 702 C CA . PRO A 1 93 ? 12.727 12.961 -17.547 1 78.56 93 PRO A CA 1
ATOM 703 C C . PRO A 1 93 ? 12.695 14.258 -18.344 1 78.56 93 PRO A C 1
ATOM 705 O O . PRO A 1 93 ? 13.312 14.336 -19.422 1 78.56 93 PRO A O 1
ATOM 708 N N . VAL A 1 94 ? 11.867 15.164 -17.859 1 79.06 94 VAL A N 1
ATOM 709 C CA . VAL A 1 94 ? 11.805 16.469 -18.5 1 79.06 94 VAL A CA 1
ATOM 710 C C . VAL A 1 94 ? 12.445 17.516 -17.594 1 79.06 94 VAL A C 1
ATOM 712 O O . VAL A 1 94 ? 12.062 17.672 -16.422 1 79.06 94 VAL A O 1
ATOM 715 N N . PRO A 1 95 ? 13.5 17.938 -18.188 1 76 95 PRO A N 1
ATOM 716 C CA . PRO A 1 95 ? 14.141 18.969 -17.375 1 76 95 PRO A CA 1
ATOM 717 C C . PRO A 1 95 ? 13.172 20.094 -16.969 1 76 95 PRO A C 1
ATOM 719 O O . PRO A 1 95 ? 12.289 20.453 -17.75 1 76 95 PRO A O 1
ATOM 722 N N . SER A 1 96 ? 13.227 20.25 -15.672 1 79.06 96 SER A N 1
ATOM 723 C CA . SER A 1 96 ? 12.352 21.312 -15.18 1 79.06 96 SER A CA 1
ATOM 724 C C . SER A 1 96 ? 12.664 22.641 -15.852 1 79.06 96 SER A C 1
ATOM 726 O O . SER A 1 96 ? 13.836 22.969 -16.094 1 79.06 96 SER A O 1
ATOM 728 N N . ALA A 1 97 ? 11.641 23.359 -16.219 1 79.12 97 ALA A N 1
ATOM 729 C CA . ALA A 1 97 ? 11.805 24.688 -16.781 1 79.12 97 ALA A CA 1
ATOM 730 C C . ALA A 1 97 ? 12.406 25.656 -15.75 1 79.12 97 ALA A C 1
ATOM 732 O O . ALA A 1 97 ? 13.047 26.641 -16.109 1 79.12 97 ALA A O 1
ATOM 733 N N . VAL A 1 98 ? 12.234 25.328 -14.5 1 81.44 98 VAL A N 1
ATOM 734 C CA . VAL A 1 98 ? 12.711 26.188 -13.43 1 81.44 98 VAL A CA 1
ATOM 735 C C . VAL A 1 98 ? 14.016 25.641 -12.859 1 81.44 98 VAL A C 1
ATOM 737 O O . VAL A 1 98 ? 14.008 24.859 -11.914 1 81.44 98 VAL A O 1
ATOM 740 N N . THR A 1 99 ? 15.062 26.062 -13.531 1 83.56 99 THR A N 1
ATOM 741 C CA . THR A 1 99 ? 16.375 25.703 -13.023 1 83.56 99 THR A CA 1
ATOM 742 C C . THR A 1 99 ? 16.734 26.531 -11.797 1 83.56 99 THR A C 1
ATOM 744 O O . THR A 1 99 ? 16.016 27.469 -11.453 1 83.56 99 THR A O 1
ATOM 747 N N . GLY A 1 100 ? 17.75 25.984 -11.148 1 84.69 100 GLY A N 1
ATOM 748 C CA . GLY A 1 100 ? 18.203 26.734 -9.992 1 84.69 100 GLY A CA 1
ATOM 749 C C . GLY A 1 100 ? 18.469 28.188 -10.297 1 84.69 100 GLY A C 1
ATOM 750 O O . GLY A 1 100 ? 18.125 29.078 -9.516 1 84.69 100 GLY A O 1
ATOM 751 N N . GLU A 1 101 ? 19.062 28.375 -11.43 1 86.75 101 GLU A N 1
ATOM 752 C CA . GLU A 1 101 ? 19.375 29.734 -11.859 1 86.75 101 GLU A CA 1
ATOM 753 C C . GLU A 1 101 ? 18.109 30.547 -12.117 1 86.75 101 GLU A C 1
ATOM 755 O O . GLU A 1 101 ? 18 31.703 -11.703 1 86.75 101 GLU A O 1
ATOM 760 N N . VAL A 1 102 ? 17.188 29.938 -12.797 1 86.88 102 VAL A N 1
ATOM 761 C CA . VAL A 1 102 ? 15.93 30.594 -13.117 1 86.88 102 VAL A CA 1
ATOM 762 C C . VAL A 1 102 ? 15.164 30.906 -11.836 1 86.88 102 VAL A C 1
ATOM 764 O O . VAL A 1 102 ? 14.602 32 -11.695 1 86.88 102 VAL A O 1
ATOM 767 N N . GLU A 1 103 ? 15.234 29.969 -10.969 1 88.5 103 GLU A N 1
ATOM 768 C CA . GLU A 1 103 ? 14.578 30.172 -9.68 1 88.5 103 GLU A CA 1
ATOM 769 C C . GLU A 1 103 ? 15.164 31.375 -8.938 1 88.5 103 GLU A C 1
ATOM 771 O O . GLU A 1 103 ? 14.422 32.219 -8.414 1 88.5 103 GLU A O 1
ATOM 776 N N . ALA A 1 104 ? 16.453 31.391 -8.914 1 88.31 104 ALA A N 1
ATOM 777 C CA . ALA A 1 104 ? 17.141 32.469 -8.234 1 88.31 104 ALA A CA 1
ATOM 778 C C . ALA A 1 104 ? 16.781 33.812 -8.852 1 88.31 104 ALA A C 1
ATOM 780 O O . ALA A 1 104 ? 16.547 34.812 -8.133 1 88.31 104 ALA A O 1
ATOM 781 N N . ARG A 1 105 ? 16.719 33.875 -10.094 1 88.62 105 ARG A N 1
ATOM 782 C CA . ARG A 1 105 ? 16.406 35.125 -10.797 1 88.62 105 ARG A CA 1
ATOM 783 C C . ARG A 1 105 ? 14.969 35.562 -10.531 1 88.62 105 ARG A C 1
ATOM 785 O O . ARG A 1 105 ? 14.695 36.75 -10.375 1 88.62 105 ARG A O 1
ATOM 792 N N . LEU A 1 106 ? 14.148 34.531 -10.531 1 88.69 106 LEU A N 1
ATOM 793 C CA . LEU A 1 106 ? 12.742 34.812 -10.258 1 88.69 106 LEU A CA 1
ATOM 794 C C . LEU A 1 106 ? 12.562 35.375 -8.844 1 88.69 106 LEU A C 1
ATOM 796 O O . LEU A 1 106 ? 11.812 36.344 -8.641 1 88.69 106 LEU A O 1
ATOM 800 N N . ILE A 1 107 ? 13.25 3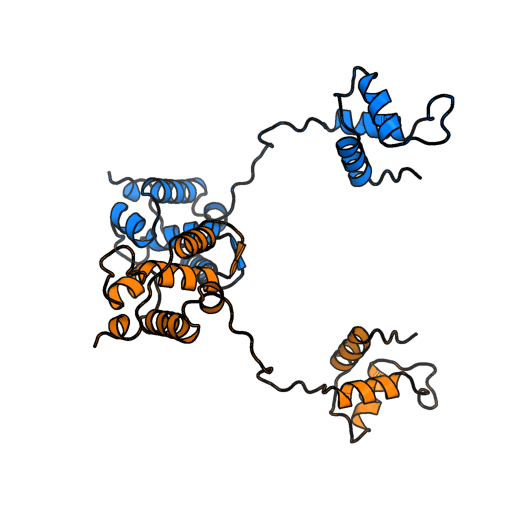4.75 -7.934 1 89.12 107 ILE A N 1
ATOM 801 C CA . ILE A 1 107 ? 13.172 35.188 -6.547 1 89.12 107 ILE A CA 1
ATOM 802 C C . ILE A 1 107 ? 13.711 36.625 -6.434 1 89.12 107 ILE A C 1
ATOM 804 O O . ILE A 1 107 ? 13.117 37.469 -5.758 1 89.12 107 ILE A O 1
ATOM 808 N N . ALA A 1 108 ? 14.82 36.875 -7.098 1 89.19 108 ALA A N 1
ATOM 809 C CA . ALA A 1 108 ? 15.398 38.219 -7.109 1 89.19 108 ALA A CA 1
ATOM 810 C C . ALA A 1 108 ? 14.406 39.25 -7.672 1 89.19 108 ALA A C 1
ATOM 812 O O . ALA A 1 108 ? 14.266 40.344 -7.133 1 89.19 108 ALA A O 1
ATOM 813 N N . LEU A 1 109 ? 13.75 38.875 -8.672 1 88.06 109 LEU A N 1
ATOM 814 C CA . LEU A 1 109 ? 12.773 39.75 -9.305 1 88.06 109 LEU A CA 1
ATOM 815 C C . LEU A 1 109 ? 11.594 40 -8.367 1 88.06 109 LEU A C 1
ATOM 817 O O . LEU A 1 109 ? 11.148 41.156 -8.234 1 88.06 109 LEU A O 1
ATOM 821 N N . ALA A 1 110 ? 11.156 38.969 -7.727 1 89.12 110 ALA A N 1
ATOM 822 C CA . ALA A 1 110 ? 10 39.094 -6.84 1 89.12 110 ALA A CA 1
ATOM 823 C C . ALA A 1 110 ? 10.328 39.938 -5.617 1 89.12 110 ALA A C 1
ATOM 825 O O . ALA A 1 110 ? 9.43 40.531 -5.004 1 89.12 110 ALA A O 1
ATOM 826 N N . CYS A 1 111 ? 11.578 39.969 -5.336 1 88.81 111 CYS A N 1
ATOM 827 C CA . CYS A 1 111 ? 12.016 40.75 -4.168 1 88.81 111 CYS A CA 1
ATOM 828 C C . CYS A 1 111 ? 12.422 42.156 -4.559 1 88.81 111 CYS A C 1
ATOM 830 O O . CYS A 1 111 ? 12.75 42.969 -3.697 1 88.81 111 CYS A O 1
ATOM 832 N N . SER A 1 112 ? 12.461 42.406 -5.828 1 88.94 112 SER A N 1
ATOM 833 C CA . SER A 1 112 ? 12.812 43.75 -6.305 1 88.94 112 SER A CA 1
ATOM 834 C C . SER A 1 112 ? 11.625 44.688 -6.207 1 88.94 112 SER A C 1
ATOM 836 O O . SER A 1 112 ? 10.547 44.312 -5.758 1 88.94 112 SER A O 1
ATOM 838 N N . THR A 1 113 ? 11.898 45.906 -6.59 1 89.56 113 THR A N 1
ATOM 839 C CA . THR A 1 113 ? 10.852 46.938 -6.547 1 89.56 113 THR A CA 1
ATOM 840 C C . THR A 1 113 ? 9.867 46.75 -7.699 1 89.56 113 THR A C 1
ATOM 842 O O . THR A 1 113 ? 10.273 46.625 -8.852 1 89.56 113 THR A O 1
ATOM 845 N N . PRO A 1 114 ? 8.664 46.594 -7.305 1 91.12 114 PRO A N 1
ATOM 846 C CA . PRO A 1 114 ? 7.652 46.469 -8.359 1 91.12 114 PRO A CA 1
ATOM 847 C C . PRO A 1 114 ? 7.699 47.656 -9.359 1 91.12 114 PRO A C 1
ATOM 849 O O . PRO A 1 114 ? 8.188 48.719 -9.023 1 91.12 114 PRO A O 1
ATOM 852 N N . PRO A 1 115 ? 7.355 47.344 -10.547 1 87.75 115 PRO A N 1
ATOM 853 C CA . PRO A 1 115 ? 7.355 48.406 -11.555 1 87.75 115 PRO A CA 1
ATOM 854 C C . PRO A 1 115 ? 6.449 49.594 -11.18 1 87.75 115 PRO A C 1
ATOM 856 O O . PRO A 1 115 ? 5.66 49.469 -10.234 1 87.75 115 PRO A O 1
ATOM 859 N N . LYS A 1 116 ? 6.637 50.656 -11.938 1 87.81 116 LYS A N 1
ATOM 860 C CA . LYS A 1 116 ? 5.859 51.875 -11.68 1 87.81 116 LYS A CA 1
ATOM 861 C C . LYS A 1 116 ? 4.363 51.594 -11.789 1 87.81 116 LYS A C 1
ATOM 863 O O . LYS A 1 116 ? 3.914 50.938 -12.727 1 87.81 116 LYS A O 1
ATOM 868 N N . GLY A 1 117 ? 3.611 51.969 -10.766 1 89.12 117 GLY A N 1
ATOM 869 C CA . GLY A 1 117 ? 2.164 51.844 -10.812 1 89.12 117 GLY A CA 1
ATOM 870 C C . GLY A 1 117 ? 1.639 50.719 -9.945 1 89.12 117 GLY A C 1
ATOM 871 O O . GLY A 1 117 ? 0.427 50.562 -9.766 1 89.12 117 GLY A O 1
ATOM 872 N N . HIS A 1 118 ? 2.635 49.938 -9.5 1 89.5 118 HIS A N 1
ATOM 873 C CA . HIS A 1 118 ? 2.207 48.781 -8.68 1 89.5 118 HIS A CA 1
ATOM 874 C C . HIS A 1 118 ? 2.842 48.844 -7.297 1 89.5 118 HIS A C 1
ATOM 876 O O . HIS A 1 118 ? 4.035 49.125 -7.168 1 89.5 118 HIS A O 1
ATOM 882 N N . ALA A 1 119 ? 2.008 48.625 -6.336 1 89.56 119 ALA A N 1
ATOM 883 C CA . ALA A 1 119 ? 2.49 48.688 -4.957 1 89.56 119 ALA A CA 1
ATOM 884 C C . ALA A 1 119 ? 3.217 47.406 -4.578 1 89.56 119 ALA A C 1
ATOM 886 O O . ALA A 1 119 ? 4.152 47.406 -3.777 1 89.56 119 ALA A O 1
ATOM 887 N N . ARG A 1 120 ? 2.719 46.312 -5.105 1 88.94 120 ARG A N 1
ATOM 888 C CA . ARG A 1 120 ? 3.324 45 -4.789 1 88.94 120 ARG A CA 1
ATOM 889 C C . ARG A 1 120 ? 3.383 44.125 -6.02 1 88.94 120 ARG A C 1
ATOM 891 O O . ARG A 1 120 ? 2.629 44.312 -6.977 1 88.94 120 ARG A O 1
ATOM 898 N N . TRP A 1 121 ? 4.324 43.219 -5.949 1 90.31 121 TRP A N 1
ATOM 899 C CA . TRP A 1 121 ? 4.379 42.188 -6.984 1 90.31 121 TRP A CA 1
ATOM 900 C C . TRP A 1 121 ? 3.207 41.25 -6.848 1 90.31 121 TRP A C 1
ATOM 902 O O . TRP A 1 121 ? 2.902 40.781 -5.746 1 90.31 121 TRP A O 1
ATOM 912 N N . SER A 1 122 ? 2.514 41.094 -7.871 1 92.12 122 SER A N 1
ATOM 913 C CA . SER A 1 122 ? 1.545 40.031 -7.957 1 92.12 122 SER A CA 1
ATOM 914 C C . SER A 1 122 ? 2.045 38.906 -8.875 1 92.12 122 SER A C 1
ATOM 916 O O . SER A 1 122 ? 2.965 39.125 -9.664 1 92.12 122 SER A O 1
ATOM 918 N N . LEU A 1 123 ? 1.439 37.719 -8.711 1 93.12 123 LEU A N 1
ATOM 919 C CA . LEU A 1 123 ? 1.868 36.594 -9.531 1 93.12 123 LEU A CA 1
ATOM 920 C C . LEU A 1 123 ? 1.677 36.906 -11.016 1 93.12 123 LEU A C 1
ATOM 922 O O . LEU A 1 123 ? 2.525 36.562 -11.844 1 93.12 123 LEU A O 1
ATOM 926 N N . ARG A 1 124 ? 0.586 37.625 -11.281 1 93.56 124 ARG A N 1
ATOM 927 C CA . ARG A 1 124 ? 0.31 37.969 -12.672 1 93.56 124 ARG A CA 1
ATOM 928 C C . ARG A 1 124 ? 1.286 39.031 -13.188 1 93.56 124 ARG A C 1
ATOM 930 O O . ARG A 1 124 ? 1.701 38.969 -14.344 1 93.56 124 ARG A O 1
ATOM 937 N N . LEU A 1 125 ? 1.574 39.969 -12.32 1 93 125 LEU A N 1
ATOM 938 C CA . LEU A 1 125 ? 2.535 41 -12.672 1 93 125 LEU A CA 1
ATOM 939 C C . LEU A 1 125 ? 3.916 40.406 -12.922 1 93 125 LEU A C 1
ATOM 941 O O . LEU A 1 125 ? 4.605 40.781 -13.867 1 93 125 LEU A O 1
ATOM 945 N N . LEU A 1 126 ? 4.242 39.469 -12.102 1 92.88 126 LEU A N 1
ATOM 946 C CA . LEU A 1 126 ? 5.523 38.781 -12.266 1 92.88 126 LEU A CA 1
ATOM 947 C C . LEU A 1 126 ? 5.555 38 -13.562 1 92.88 126 LEU A C 1
ATOM 949 O O . LEU A 1 126 ? 6.574 37.969 -14.258 1 92.88 126 LEU A O 1
ATOM 953 N N . GLU A 1 127 ? 4.438 37.312 -13.844 1 94.25 127 GLU A N 1
ATOM 954 C CA . GLU A 1 127 ? 4.328 36.562 -15.086 1 94.25 127 GLU A CA 1
ATOM 955 C C . GLU A 1 127 ? 4.586 37.438 -16.297 1 94.25 127 GLU A C 1
ATOM 957 O O . GLU A 1 127 ? 5.34 37.062 -17.203 1 94.25 127 GLU A O 1
ATOM 962 N N . LYS A 1 128 ? 3.941 38.625 -16.297 1 91.69 128 LYS A N 1
ATOM 963 C CA . LYS A 1 128 ? 4.113 39.562 -17.391 1 91.69 128 LYS A CA 1
ATOM 964 C C . LYS A 1 128 ? 5.566 40 -17.516 1 91.69 128 LYS A C 1
ATOM 966 O O . LYS A 1 128 ? 6.094 40.156 -18.609 1 91.69 128 LYS A O 1
ATOM 971 N N . HIS A 1 129 ? 6.105 40.219 -16.391 1 91.25 129 HIS A N 1
ATOM 972 C CA . HIS A 1 129 ? 7.477 40.719 -16.375 1 91.25 129 HIS A CA 1
ATOM 973 C C . HIS A 1 129 ? 8.461 39.625 -16.781 1 91.25 129 HIS A C 1
ATOM 975 O O . HIS A 1 129 ? 9.438 39.875 -17.484 1 91.25 129 HIS A O 1
ATOM 981 N N . VAL A 1 130 ? 8.281 38.438 -16.344 1 90.44 130 VAL A N 1
ATOM 982 C CA . VAL A 1 130 ? 9.141 37.312 -16.672 1 90.44 130 VAL A CA 1
ATOM 983 C C . VAL A 1 130 ? 9.125 37.062 -18.188 1 90.44 130 VAL A C 1
ATOM 985 O O . VAL A 1 130 ? 10.148 36.719 -18.781 1 90.44 130 VAL A O 1
ATOM 988 N N . ALA A 1 131 ? 7.965 37.281 -18.766 1 89.62 131 ALA A N 1
ATOM 989 C CA . ALA A 1 131 ? 7.832 37.125 -20.203 1 89.62 131 ALA A CA 1
ATOM 990 C C . ALA A 1 131 ? 8.695 38.125 -20.953 1 89.62 131 ALA A C 1
ATOM 992 O O . ALA A 1 131 ? 9.062 37.906 -22.109 1 89.62 131 ALA A O 1
ATOM 993 N N . LEU A 1 132 ? 8.969 39.188 -20.266 1 85.69 132 LEU A N 1
ATOM 994 C CA . LEU A 1 132 ? 9.703 40.281 -20.906 1 85.69 132 LEU A CA 1
ATOM 995 C C . LEU A 1 132 ? 11.203 40.125 -20.672 1 85.69 132 LEU A C 1
ATOM 997 O O . LEU A 1 132 ? 12.008 40.719 -21.406 1 85.69 132 LEU A O 1
ATOM 1001 N N . VAL A 1 133 ? 11.469 39.312 -19.656 1 81.62 133 VAL A N 1
ATOM 1002 C CA . VAL A 1 133 ? 12.875 39.156 -19.312 1 81.62 133 VAL A CA 1
ATOM 1003 C C . VAL A 1 133 ? 13.469 38 -20.109 1 81.62 133 VAL A C 1
ATOM 1005 O O . VAL A 1 133 ? 12.852 36.938 -20.219 1 81.62 133 VAL A O 1
ATOM 1008 N N . GLU A 1 134 ? 14.594 38.156 -20.719 1 80.75 134 GLU A N 1
ATOM 1009 C CA . GLU A 1 134 ? 15.195 37.188 -21.641 1 80.75 134 GLU A CA 1
ATOM 1010 C C . GLU A 1 134 ? 15.82 36.031 -20.891 1 80.75 134 GLU A C 1
ATOM 1012 O O . GLU A 1 134 ? 15.922 34.906 -21.422 1 80.75 134 GLU A O 1
ATOM 1017 N N . ASP A 1 135 ? 16.188 36.219 -19.672 1 80.38 135 ASP A N 1
ATOM 1018 C CA . ASP A 1 135 ? 16.984 35.219 -18.984 1 80.38 135 ASP A CA 1
ATOM 1019 C C . ASP A 1 135 ? 16.078 34.25 -18.219 1 80.38 135 ASP A C 1
ATOM 1021 O O . ASP A 1 135 ? 16.578 33.344 -17.547 1 80.38 135 ASP A O 1
ATOM 1025 N N . ILE A 1 136 ? 14.836 34.438 -18.281 1 82.69 136 ILE A N 1
ATOM 1026 C CA . ILE A 1 136 ? 13.898 33.562 -17.594 1 82.69 136 ILE A CA 1
ATOM 1027 C C . ILE A 1 136 ? 12.898 33 -18.594 1 82.69 136 ILE A C 1
ATOM 1029 O O . ILE A 1 136 ? 12.305 33.719 -19.375 1 82.69 136 ILE A O 1
ATOM 1033 N N . PRO A 1 137 ? 12.805 31.703 -18.609 1 86.69 137 PRO A N 1
ATOM 1034 C CA . PRO A 1 137 ? 11.789 31.125 -19.5 1 86.69 137 PRO A CA 1
ATOM 1035 C C . PRO A 1 137 ? 10.375 31.578 -19.156 1 86.69 137 PRO A C 1
ATOM 1037 O O . PRO A 1 137 ? 10.125 32.031 -18.047 1 86.69 137 PRO A O 1
ATOM 1040 N N . ASP A 1 138 ? 9.531 31.531 -20.141 1 86.5 138 ASP A N 1
ATOM 1041 C CA . ASP A 1 138 ? 8.141 31.922 -19.922 1 86.5 138 ASP A CA 1
ATOM 1042 C C . ASP A 1 138 ? 7.473 31.031 -18.875 1 86.5 138 ASP A C 1
ATOM 1044 O O . ASP A 1 138 ? 7.379 29.812 -19.062 1 86.5 138 ASP A O 1
ATOM 1048 N N . LEU A 1 139 ? 7.242 31.594 -17.812 1 90.62 139 LEU A N 1
ATOM 1049 C CA . LEU A 1 139 ? 6.594 30.859 -16.734 1 90.62 139 LEU A CA 1
ATOM 1050 C C . LEU A 1 139 ? 5.215 31.438 -16.438 1 90.62 139 LEU A C 1
ATOM 1052 O O . LEU A 1 139 ? 5.027 32.656 -16.469 1 90.62 139 LEU A O 1
ATOM 1056 N N . ASP A 1 140 ? 4.305 30.562 -16.281 1 91.12 140 ASP A N 1
ATOM 1057 C CA . ASP A 1 140 ? 2.977 31.047 -15.93 1 91.12 140 ASP A CA 1
ATOM 1058 C C . ASP A 1 140 ? 2.887 31.375 -14.438 1 91.12 140 ASP A C 1
ATOM 1060 O O . ASP A 1 140 ? 3.777 31.016 -13.664 1 91.12 140 ASP A O 1
ATOM 1064 N N . HIS A 1 141 ? 1.828 32.062 -14.031 1 92.81 141 HIS A N 1
ATOM 1065 C CA . HIS A 1 141 ? 1.654 32.531 -12.664 1 92.81 141 HIS A CA 1
ATOM 1066 C C . HIS A 1 141 ? 1.644 31.359 -11.688 1 92.81 141 HIS A C 1
ATOM 1068 O O . HIS A 1 141 ? 2.07 31.5 -10.531 1 92.81 141 HIS A O 1
ATOM 1074 N N . SER A 1 142 ? 1.11 30.297 -12.164 1 94.06 142 SER A N 1
ATOM 1075 C CA . SER A 1 142 ? 1.064 29.125 -11.273 1 94.06 142 SER A CA 1
ATOM 1076 C C . SER A 1 142 ? 2.465 28.609 -10.969 1 94.06 142 SER A C 1
ATOM 1078 O O . SER A 1 142 ? 2.773 28.281 -9.82 1 94.06 142 SER A O 1
ATOM 1080 N N . THR A 1 143 ? 3.248 28.531 -11.977 1 90.62 143 THR A N 1
ATOM 1081 C CA . THR A 1 143 ? 4.625 28.078 -11.812 1 90.62 143 THR A CA 1
ATOM 1082 C C . THR A 1 143 ? 5.41 29.047 -10.938 1 90.62 143 THR A C 1
ATOM 1084 O O . THR A 1 143 ? 6.168 28.625 -10.055 1 90.62 143 THR A O 1
ATOM 1087 N N . ILE A 1 144 ? 5.199 30.281 -11.18 1 89.88 144 ILE A N 1
ATOM 1088 C CA . ILE A 1 144 ? 5.852 31.328 -10.398 1 89.88 144 ILE A CA 1
ATOM 1089 C C . ILE A 1 144 ? 5.449 31.203 -8.938 1 89.88 144 ILE A C 1
ATOM 1091 O O . ILE A 1 144 ? 6.297 31.281 -8.039 1 89.88 144 ILE A O 1
ATOM 1095 N N . GLY A 1 145 ? 4.246 31 -8.773 1 90.12 145 GLY A N 1
ATOM 1096 C CA . GLY A 1 145 ? 3.746 30.828 -7.422 1 90.12 145 GLY A CA 1
ATOM 1097 C C . GLY A 1 145 ? 4.371 29.641 -6.695 1 90.12 145 GLY A C 1
ATOM 1098 O O . GLY A 1 145 ? 4.742 29.75 -5.527 1 90.12 145 GLY A O 1
ATOM 1099 N N . ARG A 1 146 ? 4.477 28.641 -7.352 1 90.5 146 ARG A N 1
ATOM 1100 C CA . ARG A 1 146 ? 5.051 27.438 -6.762 1 90.5 146 ARG A CA 1
ATOM 1101 C C . ARG A 1 146 ? 6.508 27.656 -6.375 1 90.5 146 ARG A C 1
ATOM 1103 O O . ARG A 1 146 ? 6.949 27.219 -5.312 1 90.5 146 ARG A O 1
ATOM 1110 N N . VAL A 1 147 ? 7.219 28.25 -7.254 1 86.88 147 VAL A N 1
ATOM 1111 C CA . VAL A 1 147 ? 8.641 28.5 -7.027 1 86.88 147 VAL A CA 1
ATOM 1112 C C . VAL A 1 147 ? 8.82 29.391 -5.805 1 86.88 147 VAL A C 1
ATOM 1114 O O . VAL A 1 147 ? 9.688 29.141 -4.965 1 86.88 147 VAL A O 1
ATOM 1117 N N . LEU A 1 148 ? 7.988 30.375 -5.703 1 87.94 148 LEU A N 1
ATOM 1118 C CA . LEU A 1 148 ? 8.109 31.328 -4.613 1 87.94 148 LEU A CA 1
ATOM 1119 C C . LEU A 1 148 ? 7.688 30.703 -3.287 1 87.94 148 LEU A C 1
ATOM 1121 O O . LEU A 1 148 ? 8.242 31.047 -2.236 1 87.94 148 LEU A O 1
ATOM 1125 N N . LYS A 1 149 ? 6.738 29.828 -3.373 1 86.69 149 LYS A N 1
ATOM 1126 C CA . LYS A 1 149 ? 6.281 29.141 -2.17 1 86.69 149 LYS A CA 1
ATOM 1127 C C . LYS A 1 149 ? 7.367 28.219 -1.619 1 86.69 149 LYS A C 1
ATOM 1129 O O . LYS A 1 149 ? 7.539 28.125 -0.403 1 86.69 149 LYS A O 1
ATOM 1134 N N . LYS A 1 150 ? 7.891 27.609 -2.557 1 80.5 150 LYS A N 1
ATOM 1135 C CA . LYS A 1 150 ? 8.945 26.672 -2.174 1 80.5 150 LYS A CA 1
ATOM 1136 C C . LYS A 1 150 ? 10.086 27.391 -1.457 1 80.5 150 LYS A C 1
ATOM 1138 O O . LYS A 1 150 ? 10.719 26.828 -0.566 1 80.5 150 LYS A O 1
ATOM 1143 N N . ARG A 1 151 ? 10.352 28.5 -1.838 1 74.75 151 ARG A N 1
ATOM 1144 C CA . ARG A 1 151 ? 11.484 29.219 -1.264 1 74.75 151 ARG A CA 1
ATOM 1145 C C . ARG A 1 151 ? 11.023 30.25 -0.235 1 74.75 151 ARG A C 1
ATOM 1147 O O . ARG A 1 151 ? 11.812 31.078 0.223 1 74.75 151 ARG A O 1
ATOM 1154 N N . ASN A 1 152 ? 9.828 30.031 0.349 1 64 152 ASN A N 1
ATOM 1155 C CA . ASN A 1 152 ? 9.273 30.875 1.399 1 64 152 ASN A CA 1
ATOM 1156 C C . ASN A 1 152 ? 9.312 32.344 1.016 1 64 152 ASN A C 1
ATOM 1158 O O . ASN A 1 152 ? 9.562 33.219 1.863 1 64 152 ASN A O 1
ATOM 1162 N N . CYS A 1 153 ? 9.406 32.625 -0.147 1 59.5 153 CYS A N 1
ATOM 1163 C CA . CYS A 1 153 ? 9.352 34.062 -0.443 1 59.5 153 CYS A CA 1
ATOM 1164 C C . CYS A 1 153 ? 7.918 34.562 -0.414 1 59.5 153 CYS A C 1
ATOM 1166 O O . CYS A 1 153 ? 7.086 34.125 -1.222 1 59.5 153 CYS A O 1
ATOM 1168 N N . ALA A 1 154 ? 7.332 34.625 0.828 1 51.94 154 ALA A N 1
ATOM 1169 C CA . ALA A 1 154 ? 6.027 35.219 1.065 1 51.94 154 ALA A CA 1
ATOM 1170 C C . ALA A 1 154 ? 5.906 36.562 0.352 1 51.94 154 ALA A C 1
ATOM 1172 O O . ALA A 1 154 ? 6.82 37.406 0.42 1 51.94 154 ALA A O 1
ATOM 1173 N N . LEU A 1 155 ? 5.238 36.656 -0.799 1 48.69 155 LEU A N 1
ATOM 1174 C CA . LEU A 1 155 ? 4.902 38 -1.235 1 48.69 155 LEU A CA 1
ATOM 1175 C C . LEU A 1 155 ? 4.195 38.781 -0.126 1 48.69 155 LEU A C 1
ATOM 1177 O O . LEU A 1 155 ? 3.201 38.312 0.429 1 48.69 155 LEU A O 1
ATOM 1181 N N . THR A 1 156 ? 4.973 39.281 0.857 1 37.28 156 THR A N 1
ATOM 1182 C CA . THR A 1 156 ? 4.375 40.156 1.847 1 37.28 156 THR A CA 1
ATOM 1183 C C . THR A 1 156 ? 3.432 41.156 1.179 1 37.28 156 THR A C 1
ATOM 1185 O O . THR A 1 156 ? 3.785 41.781 0.171 1 37.28 156 THR A O 1
ATOM 1188 N N . MET B 1 1 ? -19.625 -31.047 -2.586 1 43 1 MET B N 1
ATOM 1189 C CA . MET B 1 1 ? -19.547 -30 -3.594 1 43 1 MET B CA 1
ATOM 1190 C C . MET B 1 1 ? -18.328 -29.094 -3.35 1 43 1 MET B C 1
ATOM 1192 O O . MET B 1 1 ? -18.047 -28.734 -2.209 1 43 1 MET B O 1
ATOM 1196 N N . SER B 1 2 ? -17.344 -29.094 -4.164 1 53.88 2 SER B N 1
ATOM 1197 C CA . SER B 1 2 ? -16.125 -28.312 -3.945 1 53.88 2 SER B CA 1
ATOM 1198 C C . SER B 1 2 ? -16.453 -26.891 -3.52 1 53.88 2 SER B C 1
ATOM 1200 O O . SER B 1 2 ? -17.516 -26.359 -3.861 1 53.88 2 SER B O 1
ATOM 1202 N N . SER B 1 3 ? -16.078 -26.562 -2.32 1 55.31 3 SER B N 1
ATOM 1203 C CA . SER B 1 3 ? -16.344 -25.25 -1.739 1 55.31 3 SER B CA 1
ATOM 1204 C C . SER B 1 3 ? -16.391 -24.172 -2.812 1 55.31 3 SER B C 1
ATOM 1206 O O . SER B 1 3 ? -17.172 -23.219 -2.713 1 55.31 3 SER B O 1
ATOM 1208 N N . GLN B 1 4 ? -15.719 -24.344 -3.902 1 62.78 4 GLN B N 1
ATOM 1209 C CA . GLN B 1 4 ? -15.734 -23.344 -4.973 1 62.78 4 GLN B CA 1
ATOM 1210 C C . GLN B 1 4 ? -17.109 -23.281 -5.645 1 62.78 4 GLN B C 1
ATOM 1212 O O . GLN B 1 4 ? -17.531 -22.219 -6.09 1 62.78 4 GLN B O 1
ATOM 1217 N N . LYS B 1 5 ? -17.781 -24.438 -5.652 1 67.75 5 LYS B N 1
ATOM 1218 C CA . LYS B 1 5 ? -19.125 -24.484 -6.23 1 67.75 5 LYS B CA 1
ATOM 1219 C C . LYS B 1 5 ? -20.156 -23.891 -5.281 1 67.75 5 LYS B C 1
ATOM 1221 O O . LYS B 1 5 ? -21.219 -23.453 -5.715 1 67.75 5 LYS B O 1
ATOM 1226 N N . LYS B 1 6 ? -19.719 -23.906 -4.039 1 79.56 6 LYS B N 1
ATOM 1227 C CA . LYS B 1 6 ? -20.656 -23.375 -3.053 1 79.56 6 LYS B CA 1
ATOM 1228 C C . LYS B 1 6 ? -20.688 -21.844 -3.078 1 79.56 6 LYS B C 1
ATOM 1230 O O . LYS B 1 6 ? -21.75 -21.25 -2.934 1 79.56 6 LYS B O 1
ATOM 1235 N N . TYR B 1 7 ? -19.547 -21.266 -3.363 1 88.44 7 TYR B N 1
ATOM 1236 C CA . TYR B 1 7 ? -19.469 -19.812 -3.373 1 88.44 7 TYR B CA 1
ATOM 1237 C C . TYR B 1 7 ? -18.859 -19.297 -4.676 1 88.44 7 TYR B C 1
ATOM 1239 O O . TYR B 1 7 ? -17.688 -18.906 -4.707 1 88.44 7 TYR B O 1
ATOM 1247 N N . PRO B 1 8 ? -19.688 -19.312 -5.688 1 87.5 8 PRO B N 1
ATOM 1248 C CA . PRO B 1 8 ? -19.156 -18.906 -6.992 1 87.5 8 PRO B CA 1
ATOM 1249 C C . PRO B 1 8 ? -18.781 -17.422 -7.039 1 87.5 8 PRO B C 1
ATOM 1251 O O . PRO B 1 8 ? -19.453 -16.594 -6.418 1 87.5 8 PRO B O 1
ATOM 1254 N N . VAL B 1 9 ? -17.75 -17.109 -7.676 1 93.25 9 VAL B N 1
ATOM 1255 C CA . VAL B 1 9 ? -17.312 -15.734 -7.859 1 93.25 9 VAL B CA 1
ATOM 1256 C C . VAL B 1 9 ? -17.422 -15.352 -9.336 1 93.25 9 VAL B C 1
ATOM 1258 O O . VAL B 1 9 ? -16.766 -15.969 -10.188 1 93.25 9 VAL B O 1
ATOM 1261 N N . ALA B 1 10 ? -18.297 -14.492 -9.688 1 93.81 10 ALA B N 1
ATOM 1262 C CA . ALA B 1 10 ? -18.453 -13.945 -11.031 1 93.81 10 ALA B CA 1
ATOM 1263 C C . ALA B 1 10 ? -18.25 -12.43 -11.031 1 93.81 10 ALA B C 1
ATOM 1265 O O . ALA B 1 10 ? -19.062 -11.695 -10.461 1 93.81 10 ALA B O 1
ATOM 1266 N N . LEU B 1 11 ? -17.25 -12.008 -11.734 1 95.19 11 LEU B N 1
ATOM 1267 C CA . LEU B 1 11 ? -16.906 -10.594 -11.719 1 95.19 11 LEU B CA 1
ATOM 1268 C C . LEU B 1 11 ? -17.438 -9.898 -12.969 1 95.19 11 LEU B C 1
ATOM 1270 O O . LEU B 1 11 ? -17.406 -10.469 -14.062 1 95.19 11 LEU B O 1
ATOM 1274 N N . SER B 1 12 ? -17.953 -8.734 -12.75 1 95.19 12 SER B N 1
ATOM 1275 C CA . SER B 1 12 ? -18.234 -7.883 -13.898 1 95.19 12 SER B CA 1
ATOM 1276 C C . SER B 1 12 ? -16.938 -7.41 -14.562 1 95.19 12 SER B C 1
ATOM 1278 O O . SER B 1 12 ? -15.867 -7.484 -13.961 1 95.19 12 SER B O 1
ATOM 1280 N N . VAL B 1 13 ? -17.062 -6.953 -15.75 1 95.19 13 VAL B N 1
ATOM 1281 C CA . VAL B 1 13 ? -15.906 -6.434 -16.469 1 95.19 13 VAL B CA 1
ATOM 1282 C C . VAL B 1 13 ? -15.289 -5.266 -15.703 1 95.19 13 VAL B C 1
ATOM 1284 O O . VAL B 1 13 ? -14.07 -5.172 -15.57 1 95.19 13 VAL B O 1
ATOM 1287 N N . GLU B 1 14 ? -16.125 -4.461 -15.188 1 96.62 14 GLU B N 1
ATOM 1288 C CA . GLU B 1 14 ? -15.672 -3.305 -14.422 1 96.62 14 GLU B CA 1
ATOM 1289 C C . GLU B 1 14 ? -14.969 -3.734 -13.141 1 96.62 14 GLU B C 1
ATOM 1291 O O . GLU B 1 14 ? -13.914 -3.195 -12.789 1 96.62 14 GLU B O 1
ATOM 1296 N N . ASP B 1 15 ? -15.523 -4.664 -12.461 1 96.44 15 ASP B N 1
ATOM 1297 C CA . ASP B 1 15 ? -14.938 -5.156 -11.211 1 96.44 15 ASP B CA 1
ATOM 1298 C C . ASP B 1 15 ? -13.586 -5.812 -11.461 1 96.44 15 ASP B C 1
ATOM 1300 O O . ASP B 1 15 ? -12.648 -5.621 -10.688 1 96.44 15 ASP B O 1
ATOM 1304 N N . ARG B 1 16 ? -13.562 -6.551 -12.508 1 95.88 16 ARG B N 1
ATOM 1305 C CA . ARG B 1 16 ? -12.305 -7.211 -12.844 1 95.88 16 ARG B CA 1
ATOM 1306 C C . ARG B 1 16 ? -11.211 -6.184 -13.133 1 95.88 16 ARG B C 1
ATOM 1308 O O . ARG B 1 16 ? -10.086 -6.316 -12.641 1 95.88 16 ARG B O 1
ATOM 1315 N N . GLN B 1 17 ? -11.547 -5.191 -13.883 1 95.94 17 GLN B N 1
ATOM 1316 C CA . GLN B 1 17 ? -10.578 -4.152 -14.211 1 95.94 17 GLN B CA 1
ATOM 1317 C C . GLN B 1 17 ? -10.109 -3.418 -12.953 1 95.94 17 GLN B C 1
ATOM 1319 O O . GLN B 1 17 ? -8.93 -3.113 -12.805 1 95.94 17 GLN B O 1
ATOM 1324 N N . ALA B 1 18 ? -11 -3.193 -12.109 1 96.81 18 ALA B N 1
ATOM 1325 C CA . ALA B 1 18 ? -10.672 -2.518 -10.859 1 96.81 18 ALA B CA 1
ATOM 1326 C C . ALA B 1 18 ? -9.727 -3.361 -10.016 1 96.81 18 ALA B C 1
ATOM 1328 O O . ALA B 1 18 ? -8.758 -2.842 -9.445 1 96.81 18 ALA B O 1
ATOM 1329 N N . LEU B 1 19 ? -10.016 -4.621 -9.938 1 96.69 19 LEU B N 1
ATOM 1330 C CA . LEU B 1 19 ? -9.18 -5.52 -9.148 1 96.69 19 LEU B CA 1
ATOM 1331 C C . LEU B 1 19 ? -7.785 -5.629 -9.75 1 96.69 19 LEU B C 1
ATOM 1333 O O . LEU B 1 19 ? -6.793 -5.711 -9.023 1 96.69 19 LEU B O 1
ATOM 1337 N N . VAL B 1 20 ? -7.754 -5.629 -11.086 1 94.75 20 VAL B N 1
ATOM 1338 C CA . VAL B 1 20 ? -6.449 -5.668 -11.742 1 94.75 20 VAL B CA 1
ATOM 1339 C C . VAL B 1 20 ? -5.66 -4.41 -11.398 1 94.75 20 VAL B C 1
ATOM 1341 O O . VAL B 1 20 ? -4.465 -4.484 -11.094 1 94.75 20 VAL B O 1
ATOM 1344 N N . ARG B 1 21 ? -6.277 -3.332 -11.367 1 96.25 21 ARG B N 1
ATOM 1345 C CA . ARG B 1 21 ? -5.613 -2.084 -11.008 1 96.25 21 ARG B CA 1
ATOM 1346 C C . ARG B 1 21 ? -5.105 -2.129 -9.57 1 96.25 21 ARG B C 1
ATOM 1348 O O . ARG B 1 21 ? -4.004 -1.662 -9.281 1 96.25 21 ARG B O 1
ATOM 1355 N N . VAL B 1 22 ? -5.883 -2.711 -8.672 1 96.44 22 VAL B N 1
ATOM 1356 C CA . VAL B 1 22 ? -5.52 -2.818 -7.266 1 96.44 22 VAL B CA 1
ATOM 1357 C C . VAL B 1 22 ? -4.238 -3.643 -7.125 1 96.44 22 VAL B C 1
ATOM 1359 O O . VAL B 1 22 ? -3.393 -3.344 -6.281 1 96.44 22 VAL B O 1
ATOM 1362 N N . THR B 1 23 ? -4.082 -4.625 -8 1 95.88 23 THR B N 1
ATOM 1363 C CA . THR B 1 23 ? -2.975 -5.559 -7.848 1 95.88 23 THR B CA 1
ATOM 1364 C C . THR B 1 23 ? -1.749 -5.078 -8.617 1 95.88 23 THR B C 1
ATOM 1366 O O . THR B 1 23 ? -0.658 -5.633 -8.469 1 95.88 23 THR B O 1
ATOM 1369 N N . THR B 1 24 ? -1.92 -4.008 -9.5 1 94.62 24 THR B N 1
ATOM 1370 C CA . THR B 1 24 ? -0.803 -3.662 -10.367 1 94.62 24 THR B CA 1
ATOM 1371 C C . THR B 1 24 ? -0.355 -2.223 -10.125 1 94.62 24 THR B C 1
ATOM 1373 O O . THR B 1 24 ? 0.78 -1.86 -10.445 1 94.62 24 THR B O 1
ATOM 1376 N N . THR B 1 25 ? -1.288 -1.489 -9.594 1 94.31 25 THR B N 1
ATOM 1377 C CA . THR B 1 25 ? -0.938 -0.084 -9.414 1 94.31 25 THR B CA 1
ATOM 1378 C C . THR B 1 25 ? -1.416 0.428 -8.062 1 94.31 25 THR B C 1
ATOM 1380 O O . THR B 1 25 ? -2.238 -0.215 -7.402 1 94.31 25 THR B O 1
ATOM 1383 N N . GLY B 1 26 ? -0.751 1.508 -7.676 1 95.12 26 GLY B N 1
ATOM 1384 C CA . GLY B 1 26 ? -1.191 2.178 -6.465 1 95.12 26 GLY B CA 1
ATOM 1385 C C . GLY B 1 26 ? -0.574 1.597 -5.203 1 95.12 26 GLY B C 1
ATOM 1386 O O . GLY B 1 26 ? 0.273 0.705 -5.277 1 95.12 26 GLY B O 1
ATOM 1387 N N . VAL B 1 27 ? -0.984 2.242 -4.117 1 96 27 VAL B N 1
ATOM 1388 C CA . VAL B 1 27 ? -0.473 1.847 -2.807 1 96 27 VAL B CA 1
ATOM 1389 C C . VAL B 1 27 ? -1.616 1.319 -1.943 1 96 27 VAL B C 1
ATOM 1391 O O . VAL B 1 27 ? -2.629 1.999 -1.76 1 96 27 VAL B O 1
ATOM 1394 N N . ARG B 1 28 ? -1.426 0.107 -1.518 1 95.25 28 ARG B N 1
ATOM 1395 C CA . ARG B 1 28 ? -2.424 -0.568 -0.693 1 95.25 28 ARG B CA 1
ATOM 1396 C C . ARG B 1 28 ? -1.763 -1.528 0.29 1 95.25 28 ARG B C 1
ATOM 1398 O O . ARG B 1 28 ? -0.56 -1.787 0.2 1 95.25 28 ARG B O 1
ATOM 1405 N N . SER B 1 29 ? -2.633 -1.967 1.214 1 96.62 29 SER B N 1
ATOM 1406 C CA . SER B 1 29 ? -2.115 -2.99 2.117 1 96.62 29 SER B CA 1
ATOM 1407 C C . SER B 1 29 ? -1.853 -4.297 1.378 1 96.62 29 SER B C 1
ATOM 1409 O O . SER B 1 29 ? -2.582 -4.648 0.447 1 96.62 29 SER B O 1
ATOM 1411 N N . ALA B 1 30 ? -0.874 -4.984 1.776 1 97 30 ALA B N 1
ATOM 1412 C CA . ALA B 1 30 ? -0.533 -6.277 1.19 1 97 30 ALA B CA 1
ATOM 1413 C C . ALA B 1 30 ? -1.707 -7.25 1.282 1 97 30 ALA B C 1
ATOM 1415 O O . ALA B 1 30 ? -1.938 -8.039 0.367 1 97 30 ALA B O 1
ATOM 1416 N N . SER B 1 31 ? -2.453 -7.207 2.342 1 96.69 31 SER B N 1
ATOM 1417 C CA . SER B 1 31 ? -3.598 -8.094 2.533 1 96.69 31 SER B CA 1
ATOM 1418 C C . SER B 1 31 ? -4.695 -7.809 1.514 1 96.69 31 SER B C 1
ATOM 1420 O O . SER B 1 31 ? -5.32 -8.734 0.99 1 96.69 31 SER B O 1
ATOM 1422 N N . MET B 1 32 ? -4.957 -6.543 1.308 1 97.19 32 MET B N 1
ATOM 1423 C CA . MET B 1 32 ? -5.953 -6.164 0.307 1 97.19 32 MET B CA 1
ATOM 1424 C C . MET B 1 32 ? -5.559 -6.68 -1.073 1 97.19 32 MET B C 1
ATOM 1426 O O . MET B 1 32 ? -6.395 -7.215 -1.802 1 97.19 32 MET B O 1
ATOM 1430 N N . ILE B 1 33 ? -4.355 -6.508 -1.39 1 97 33 ILE B N 1
ATOM 1431 C CA . ILE B 1 33 ? -3.854 -6.961 -2.682 1 97 33 ILE B CA 1
ATOM 1432 C C . ILE B 1 33 ? -3.977 -8.484 -2.777 1 97 33 ILE B C 1
ATOM 1434 O O . ILE B 1 33 ? -4.383 -9.016 -3.814 1 97 33 ILE B O 1
ATOM 1438 N N . ARG B 1 34 ? -3.629 -9.156 -1.754 1 95.75 34 ARG B N 1
ATOM 1439 C CA . ARG B 1 34 ? -3.748 -10.609 -1.706 1 95.75 34 ARG B CA 1
ATOM 1440 C C . ARG B 1 34 ? -5.188 -11.055 -1.952 1 95.75 34 ARG B C 1
ATOM 1442 O O . ARG B 1 34 ? -5.438 -11.953 -2.752 1 95.75 34 ARG B O 1
ATOM 1449 N N . ARG B 1 35 ? -6.062 -10.438 -1.27 1 97.06 35 ARG B N 1
ATOM 1450 C CA . ARG B 1 35 ? -7.473 -10.789 -1.431 1 97.06 35 ARG B CA 1
ATOM 1451 C C . ARG B 1 35 ? -7.953 -10.477 -2.844 1 97.06 35 ARG B C 1
ATOM 1453 O O . ARG B 1 35 ? -8.75 -11.234 -3.414 1 97.06 35 ARG B O 1
ATOM 1460 N N . ALA B 1 36 ? -7.504 -9.398 -3.336 1 97.56 36 ALA B N 1
ATOM 1461 C CA . ALA B 1 36 ? -7.852 -9.039 -4.707 1 97.56 36 ALA B CA 1
ATOM 1462 C C . ALA B 1 36 ? -7.367 -10.102 -5.691 1 97.56 36 ALA B C 1
ATOM 1464 O O . ALA B 1 36 ? -8.094 -10.477 -6.617 1 97.56 36 ALA B O 1
ATOM 1465 N N . ARG B 1 37 ? -6.191 -10.555 -5.512 1 95.94 37 ARG B N 1
ATOM 1466 C CA . ARG B 1 37 ? -5.625 -11.578 -6.387 1 95.94 37 ARG B CA 1
ATOM 1467 C C . ARG B 1 37 ? -6.414 -12.883 -6.293 1 95.94 37 ARG B C 1
ATOM 1469 O O . ARG B 1 37 ? -6.625 -13.562 -7.297 1 95.94 37 ARG B O 1
ATOM 1476 N N . VAL B 1 38 ? -6.766 -13.211 -5.148 1 96.25 38 VAL B N 1
ATOM 1477 C CA . VAL B 1 38 ? -7.562 -14.414 -4.945 1 96.25 38 VAL B CA 1
ATOM 1478 C C . VAL B 1 38 ? -8.891 -14.289 -5.684 1 96.25 38 VAL B C 1
ATOM 1480 O O . VAL B 1 38 ? -9.312 -15.219 -6.383 1 96.25 38 VAL B O 1
ATOM 1483 N N . LEU B 1 39 ? -9.539 -13.148 -5.59 1 96.06 39 LEU B N 1
ATOM 1484 C CA . LEU B 1 39 ? -10.82 -12.938 -6.254 1 96.06 39 LEU B CA 1
ATOM 1485 C C . LEU B 1 39 ? -10.672 -13.047 -7.77 1 96.06 39 LEU B C 1
ATOM 1487 O O . LEU B 1 39 ? -11.516 -13.648 -8.438 1 96.06 39 LEU B O 1
ATOM 1491 N N . LEU B 1 40 ? -9.633 -12.516 -8.227 1 94.44 40 LEU B N 1
ATOM 1492 C CA . LEU B 1 40 ? -9.375 -12.594 -9.656 1 94.44 40 LEU B CA 1
ATOM 1493 C C . LEU B 1 40 ? -9.203 -14.039 -10.102 1 94.44 40 LEU B C 1
ATOM 1495 O O . LEU B 1 40 ? -9.688 -14.43 -11.172 1 94.44 40 LEU B O 1
ATOM 1499 N N . ALA B 1 41 ? -8.531 -14.828 -9.281 1 93.19 41 ALA B N 1
ATOM 1500 C CA . ALA B 1 41 ? -8.266 -16.219 -9.617 1 93.19 41 ALA B CA 1
ATOM 1501 C C . ALA B 1 41 ? -9.539 -17.062 -9.539 1 93.19 41 ALA B C 1
ATOM 1503 O O . ALA B 1 41 ? -9.656 -18.094 -10.211 1 93.19 41 ALA B O 1
ATOM 1504 N N . LEU B 1 42 ? -10.438 -16.594 -8.781 1 94.12 42 LEU B N 1
ATOM 1505 C CA . LEU B 1 42 ? -11.672 -17.344 -8.555 1 94.12 42 LEU B CA 1
ATOM 1506 C C . LEU B 1 42 ? -12.734 -16.969 -9.586 1 94.12 42 LEU B C 1
ATOM 1508 O O . LEU B 1 42 ? -13.789 -17.609 -9.648 1 94.12 42 LEU B O 1
ATOM 1512 N N . ASP B 1 43 ? -12.461 -15.992 -10.367 1 92.62 43 ASP B N 1
ATOM 1513 C CA . ASP B 1 43 ? -13.453 -15.453 -11.289 1 92.62 43 ASP B CA 1
ATOM 1514 C C . ASP B 1 43 ? -13.883 -16.5 -12.312 1 92.62 43 ASP B C 1
ATOM 1516 O O . ASP B 1 43 ? -13.062 -17 -13.086 1 92.62 43 ASP B O 1
ATOM 1520 N N . THR B 1 44 ? -15.102 -16.812 -12.398 1 86.81 44 THR B N 1
ATOM 1521 C CA . THR B 1 44 ? -15.656 -17.828 -13.273 1 86.81 44 THR B CA 1
ATOM 1522 C C . THR B 1 44 ? -16.141 -17.219 -14.586 1 86.81 44 THR B C 1
ATOM 1524 O O . THR B 1 44 ? -16.375 -17.922 -15.562 1 86.81 44 THR B O 1
ATOM 1527 N N . ALA B 1 45 ? -16.328 -15.906 -14.547 1 81.5 45 ALA B N 1
ATOM 1528 C CA . ALA B 1 45 ? -16.828 -15.242 -15.75 1 81.5 45 ALA B CA 1
ATOM 1529 C C . ALA B 1 45 ? -15.859 -15.414 -16.922 1 81.5 45 ALA B C 1
ATOM 1531 O O . ALA B 1 45 ? -16.266 -15.406 -18.078 1 81.5 45 ALA B O 1
ATOM 1532 N N . GLY B 1 46 ? -14.578 -15.609 -16.703 1 72.19 46 GLY B N 1
ATOM 1533 C CA . GLY B 1 46 ? -13.586 -15.703 -17.766 1 72.19 46 GLY B CA 1
ATOM 1534 C C . GLY B 1 46 ? -13.289 -17.141 -18.172 1 72.19 46 GLY B C 1
ATOM 1535 O O . GLY B 1 46 ? -12.438 -17.375 -19.031 1 72.19 46 GLY B O 1
ATOM 1536 N N . GLY B 1 47 ? -13.984 -18.062 -17.625 1 78.12 47 GLY B N 1
ATOM 1537 C CA . GLY B 1 47 ? -13.734 -19.438 -18.031 1 78.12 47 GLY B CA 1
ATOM 1538 C C . GLY B 1 47 ? -13.562 -20.391 -16.859 1 78.12 47 GLY B C 1
ATOM 1539 O O . GLY B 1 47 ? -14.172 -20.188 -15.797 1 78.12 47 GLY B O 1
ATOM 1540 N N . GLU B 1 48 ? -12.812 -21.406 -17.141 1 85.19 48 GLU B N 1
ATOM 1541 C CA . GLU B 1 48 ? -12.602 -22.453 -16.141 1 85.19 48 GLU B CA 1
ATOM 1542 C C . GLU B 1 48 ? -11.719 -21.953 -15 1 85.19 48 GLU B C 1
ATOM 1544 O O . GLU B 1 48 ? -10.727 -21.25 -15.234 1 85.19 48 GLU B O 1
ATOM 1549 N N . VAL B 1 49 ? -12.141 -22.25 -13.875 1 89 49 VAL B N 1
ATOM 1550 C CA . VAL B 1 49 ? -11.414 -21.859 -12.672 1 89 49 VAL B CA 1
ATOM 1551 C C . VAL B 1 49 ? -10.656 -23.062 -12.109 1 89 49 VAL B C 1
ATOM 1553 O O . VAL B 1 49 ? -11.188 -24.172 -12.055 1 89 49 VAL B O 1
ATOM 1556 N N . ALA B 1 50 ? -9.422 -22.875 -11.773 1 89.62 50 ALA B N 1
ATOM 1557 C CA . ALA B 1 50 ? -8.609 -23.922 -11.172 1 89.62 50 ALA B CA 1
ATOM 1558 C C . ALA B 1 50 ? -9.172 -24.344 -9.82 1 89.62 50 ALA B C 1
ATOM 1560 O O . ALA B 1 50 ? -9.922 -23.609 -9.188 1 89.62 50 ALA B O 1
ATOM 1561 N N . PRO B 1 51 ? -8.828 -25.609 -9.492 1 92.62 51 PRO B N 1
ATOM 1562 C CA . PRO B 1 51 ? -9.227 -26.047 -8.156 1 92.62 51 PRO B CA 1
ATOM 1563 C C . PRO B 1 51 ? -8.641 -25.172 -7.047 1 92.62 51 PRO B C 1
ATOM 1565 O O . PRO B 1 51 ? -7.578 -24.562 -7.23 1 92.62 51 PRO B O 1
ATOM 1568 N N . ARG B 1 52 ? -9.25 -25.172 -5.98 1 92.5 52 ARG B N 1
ATOM 1569 C CA . ARG B 1 52 ? -8.898 -24.328 -4.844 1 92.5 52 ARG B CA 1
ATOM 1570 C C . ARG B 1 52 ? -7.449 -24.562 -4.426 1 92.5 52 ARG B C 1
ATOM 1572 O O . ARG B 1 52 ? -6.727 -23.594 -4.133 1 92.5 52 ARG B O 1
ATOM 1579 N N . ALA B 1 53 ? -7.082 -25.75 -4.41 1 93.81 53 ALA B N 1
ATOM 1580 C CA . ALA B 1 53 ? -5.727 -26.094 -3.986 1 93.81 53 ALA B CA 1
ATOM 1581 C C . ALA B 1 53 ? -4.688 -25.484 -4.922 1 93.81 53 ALA B C 1
ATOM 1583 O O . ALA B 1 53 ? -3.625 -25.047 -4.477 1 93.81 53 ALA B O 1
ATOM 1584 N N . VAL B 1 54 ? -4.996 -25.516 -6.156 1 90.88 54 VAL B N 1
ATOM 1585 C CA . VAL B 1 54 ? -4.086 -24.984 -7.156 1 90.88 54 VAL B CA 1
ATOM 1586 C C . VAL B 1 54 ? -3.992 -23.469 -7.008 1 90.88 54 VAL B C 1
ATOM 1588 O O . VAL B 1 54 ? -2.9 -22.891 -7.047 1 90.88 54 VAL B O 1
ATOM 1591 N N . ILE B 1 55 ? -5.09 -22.844 -6.809 1 92.62 55 ILE B N 1
ATOM 1592 C CA . ILE B 1 55 ? -5.129 -21.406 -6.625 1 92.62 55 ILE B CA 1
ATOM 1593 C C . ILE B 1 55 ? -4.332 -21.016 -5.383 1 92.62 55 ILE B C 1
ATOM 1595 O O . ILE B 1 55 ? -3.535 -20.078 -5.418 1 92.62 55 ILE B O 1
ATOM 1599 N N . ALA B 1 56 ? -4.543 -21.734 -4.289 1 94.25 56 ALA B N 1
ATOM 1600 C CA . ALA B 1 56 ? -3.85 -21.484 -3.029 1 94.25 56 ALA B CA 1
ATOM 1601 C C . ALA B 1 56 ? -2.338 -21.562 -3.209 1 94.25 56 ALA B C 1
ATOM 1603 O O . ALA B 1 56 ? -1.6 -20.688 -2.768 1 94.25 56 ALA B O 1
ATOM 1604 N N . ASP B 1 57 ? -1.922 -22.562 -3.893 1 88.44 57 ASP B N 1
ATOM 1605 C CA . ASP B 1 57 ? -0.5 -22.781 -4.133 1 88.44 57 ASP B CA 1
ATOM 1606 C C . ASP B 1 57 ? 0.091 -21.688 -5.008 1 88.44 57 ASP B C 1
ATOM 1608 O O . ASP B 1 57 ? 1.165 -21.156 -4.715 1 88.44 57 ASP B O 1
ATOM 1612 N N . ARG B 1 58 ? -0.659 -21.359 -6.055 1 87.06 58 ARG B N 1
ATOM 1613 C CA . ARG B 1 58 ? -0.191 -20.359 -7.008 1 87.06 58 ARG B CA 1
ATOM 1614 C C . ARG B 1 58 ? -0.02 -19 -6.332 1 87.06 58 ARG B C 1
ATOM 1616 O O . ARG B 1 58 ? 0.927 -18.266 -6.629 1 87.06 58 ARG B O 1
ATOM 1623 N N . LEU B 1 59 ? -0.883 -18.75 -5.406 1 91.25 59 LEU B N 1
ATOM 1624 C CA . LEU B 1 59 ? -0.903 -17.422 -4.82 1 91.25 59 LEU B CA 1
ATOM 1625 C C . LEU B 1 59 ? -0.183 -17.406 -3.475 1 91.25 59 LEU B C 1
ATOM 1627 O O . LEU B 1 59 ? -0.001 -16.344 -2.875 1 91.25 59 LEU B O 1
ATOM 1631 N N . GLY B 1 60 ? 0.216 -18.531 -3.016 1 87.88 60 GLY B N 1
ATOM 1632 C CA . GLY B 1 60 ? 0.917 -18.609 -1.745 1 87.88 60 GLY B CA 1
ATOM 1633 C C . GLY B 1 60 ? 0.02 -18.359 -0.55 1 87.88 60 GLY B C 1
ATOM 1634 O O . GLY B 1 60 ? 0.418 -17.672 0.393 1 87.88 60 GLY B O 1
ATOM 1635 N N . VAL B 1 61 ? -1.174 -18.781 -0.617 1 92.88 61 VAL B N 1
ATOM 1636 C CA . VAL B 1 61 ? -2.119 -18.641 0.487 1 92.88 61 VAL B CA 1
ATOM 1637 C C . VAL B 1 61 ? -2.703 -20 0.842 1 92.88 61 VAL B C 1
ATOM 1639 O O . VAL B 1 61 ? -2.459 -21 0.145 1 92.88 61 VAL B O 1
ATOM 1642 N N . SER B 1 62 ? -3.379 -20.016 1.916 1 95.69 62 SER B N 1
ATOM 1643 C CA . SER B 1 62 ? -3.998 -21.266 2.322 1 95.69 62 SER B CA 1
ATOM 1644 C C . SER B 1 62 ? -5.324 -21.5 1.606 1 95.69 62 SER B C 1
ATOM 1646 O O . SER B 1 62 ? -5.969 -20.531 1.174 1 95.69 62 SER B O 1
ATOM 1648 N N . CYS B 1 63 ? -5.738 -22.75 1.533 1 96 63 CYS B N 1
ATOM 1649 C CA . CYS B 1 63 ? -7.043 -23.078 0.979 1 96 63 CYS B CA 1
ATOM 1650 C C . CYS B 1 63 ? -8.164 -22.422 1.784 1 96 63 CYS B C 1
ATOM 1652 O O . CYS B 1 63 ? -9.18 -22.031 1.225 1 96 63 CYS B O 1
ATOM 1654 N N . GLU B 1 64 ? -7.938 -22.375 2.994 1 96.31 64 GLU B N 1
ATOM 1655 C CA . GLU B 1 64 ? -8.914 -21.734 3.869 1 96.31 64 GLU B CA 1
ATOM 1656 C C . GLU B 1 64 ? -9.102 -20.266 3.51 1 96.31 64 GLU B C 1
ATOM 1658 O O . GLU B 1 64 ? -10.227 -19.766 3.494 1 96.31 64 GLU B O 1
ATOM 1663 N N . SER B 1 65 ? -8.016 -19.625 3.189 1 96.38 65 SER B N 1
ATOM 1664 C CA . SER B 1 65 ? -8.086 -18.219 2.797 1 96.38 65 SER B CA 1
ATOM 1665 C C . SER B 1 65 ? -8.891 -18.047 1.519 1 96.38 65 SER B C 1
ATOM 1667 O O . SER B 1 65 ? -9.703 -17.125 1.412 1 96.38 65 SER B O 1
ATOM 1669 N N . VAL B 1 66 ? -8.719 -18.906 0.608 1 96.62 66 VAL B N 1
ATOM 1670 C CA . VAL B 1 66 ? -9.453 -18.859 -0.649 1 96.62 66 VAL B CA 1
ATOM 1671 C C . VAL B 1 66 ? -10.945 -19.031 -0.379 1 96.62 66 VAL B C 1
ATOM 1673 O O . VAL B 1 66 ? -11.773 -18.281 -0.906 1 96.62 66 VAL B O 1
ATOM 1676 N N . ARG 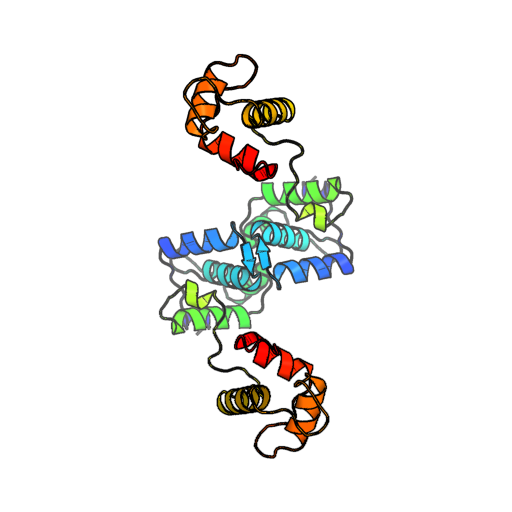B 1 67 ? -11.266 -20 0.447 1 95.81 67 ARG B N 1
ATOM 1677 C CA . ARG B 1 67 ? -12.664 -20.266 0.802 1 95.81 67 ARG B CA 1
ATOM 1678 C C . ARG B 1 67 ? -13.281 -19.047 1.49 1 95.81 67 ARG B C 1
ATOM 1680 O O . ARG B 1 67 ? -14.398 -18.641 1.158 1 95.81 67 ARG B O 1
ATOM 1687 N N . LEU B 1 68 ? -12.531 -18.531 2.404 1 95.94 68 LEU B N 1
ATOM 1688 C CA . LEU B 1 68 ? -13.055 -17.422 3.195 1 95.94 68 LEU B CA 1
ATOM 1689 C C . LEU B 1 68 ? -13.305 -16.203 2.322 1 95.94 68 LEU B C 1
ATOM 1691 O O . LEU B 1 68 ? -14.281 -15.469 2.523 1 95.94 68 LEU B O 1
ATOM 1695 N N . ILE B 1 69 ? -12.5 -15.953 1.365 1 96.44 69 ILE B N 1
ATOM 1696 C CA . ILE B 1 69 ? -12.633 -14.797 0.488 1 96.44 69 ILE B CA 1
ATOM 1697 C C . ILE B 1 69 ? -13.836 -14.984 -0.432 1 96.44 69 ILE B C 1
ATOM 1699 O O . ILE B 1 69 ? -14.625 -14.055 -0.634 1 96.44 69 ILE B O 1
ATOM 1703 N N . SER B 1 70 ? -13.953 -16.125 -0.919 1 95.75 70 SER B N 1
ATOM 1704 C CA . SER B 1 70 ? -15.117 -16.422 -1.747 1 95.75 70 SER B CA 1
ATOM 1705 C C . SER B 1 70 ? -16.406 -16.297 -0.952 1 95.75 70 SER B C 1
ATOM 1707 O O . SER B 1 70 ? -17.391 -15.75 -1.449 1 95.75 70 SER B O 1
ATOM 1709 N N . LYS B 1 71 ? -16.391 -16.844 0.221 1 96 71 LYS B N 1
ATOM 1710 C CA . LYS B 1 71 ? -17.547 -16.734 1.103 1 96 71 LYS B CA 1
ATOM 1711 C C . LYS B 1 71 ? -17.906 -15.281 1.371 1 96 71 LYS B C 1
ATOM 1713 O O . LYS B 1 71 ? -19.078 -14.891 1.305 1 96 71 LYS B O 1
ATOM 1718 N N . ARG B 1 72 ? -16.922 -14.492 1.619 1 95.56 72 ARG B N 1
ATOM 1719 C CA . ARG B 1 72 ? -17.141 -13.078 1.884 1 95.56 72 ARG B CA 1
ATOM 1720 C C . ARG B 1 72 ? -17.719 -12.375 0.664 1 95.56 72 ARG B C 1
ATOM 1722 O O . ARG B 1 72 ? -18.594 -11.516 0.796 1 95.56 72 ARG B O 1
ATOM 1729 N N . TYR B 1 73 ? -17.25 -12.719 -0.482 1 96.69 73 TYR B N 1
ATOM 1730 C CA . TYR B 1 73 ? -17.766 -12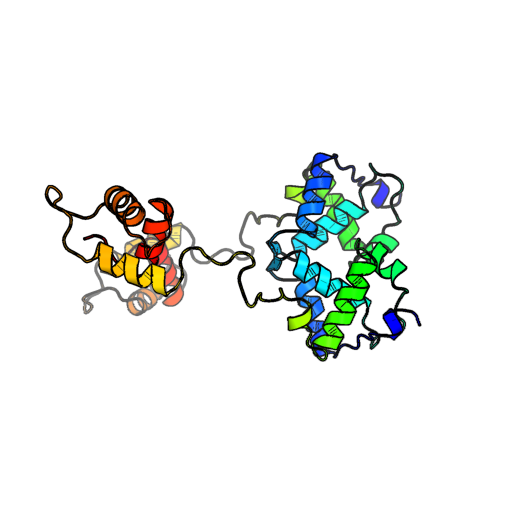.148 -1.72 1 96.69 73 TYR B CA 1
ATOM 1731 C C . TYR B 1 73 ? -19.25 -12.43 -1.864 1 96.69 73 TYR B C 1
ATOM 1733 O O . TYR B 1 73 ? -20.031 -11.539 -2.203 1 96.69 73 TYR B O 1
ATOM 1741 N N . THR B 1 74 ? -19.594 -13.602 -1.552 1 94.69 74 THR B N 1
ATOM 1742 C CA . THR B 1 74 ? -21 -13.992 -1.62 1 94.69 74 THR B CA 1
ATOM 1743 C C . THR B 1 74 ? -21.812 -13.266 -0.554 1 94.69 74 THR B C 1
ATOM 1745 O O . THR B 1 74 ? -22.906 -12.766 -0.834 1 94.69 74 THR B O 1
ATOM 1748 N N . GLU B 1 75 ? -21.266 -13.227 0.609 1 94.06 75 GLU B N 1
ATOM 1749 C CA . GLU B 1 75 ? -21.969 -12.617 1.737 1 94.06 75 GLU B CA 1
ATOM 1750 C C . GLU B 1 75 ? -22.156 -11.117 1.527 1 94.06 75 GLU B C 1
ATOM 1752 O O . GLU B 1 75 ? -23.109 -10.531 2.025 1 94.06 75 GLU B O 1
ATOM 1757 N N . THR B 1 76 ? -21.312 -10.539 0.743 1 94.12 76 THR B N 1
ATOM 1758 C CA . THR B 1 76 ? -21.406 -9.102 0.496 1 94.12 76 THR B CA 1
ATOM 1759 C C . THR B 1 76 ? -22.203 -8.82 -0.772 1 94.12 76 THR B C 1
ATOM 1761 O O . THR B 1 76 ? -22.25 -7.688 -1.249 1 94.12 76 THR B O 1
ATOM 1764 N N . GLY B 1 77 ? -22.766 -9.836 -1.369 1 93.88 77 GLY B N 1
ATOM 1765 C CA . GLY B 1 77 ? -23.594 -9.68 -2.553 1 93.88 77 GLY B CA 1
ATOM 1766 C C . GLY B 1 77 ? -22.797 -9.352 -3.801 1 93.88 77 GLY B C 1
ATOM 1767 O O . GLY B 1 77 ? -23.281 -8.633 -4.684 1 93.88 77 GLY B O 1
ATOM 1768 N N . GLY B 1 78 ? -21.562 -9.672 -3.744 1 94.38 78 GLY B N 1
ATOM 1769 C CA . GLY B 1 78 ? -20.734 -9.461 -4.922 1 94.38 78 GLY B CA 1
ATOM 1770 C C . GLY B 1 78 ? -20 -8.125 -4.91 1 94.38 78 GLY B C 1
ATOM 1771 O O . GLY B 1 78 ? -19.484 -7.688 -5.941 1 94.38 78 GLY B O 1
ATOM 1772 N N . ASP B 1 79 ? -20.031 -7.488 -3.773 1 95.75 79 ASP B N 1
ATOM 1773 C CA . ASP B 1 79 ? -19.297 -6.23 -3.643 1 95.75 79 ASP B CA 1
ATOM 1774 C C . ASP B 1 79 ? -17.797 -6.473 -3.518 1 95.75 79 ASP B C 1
ATOM 1776 O O . ASP B 1 79 ? -17.312 -6.887 -2.461 1 95.75 79 ASP B O 1
ATOM 1780 N N . VAL B 1 80 ? -17.078 -6.156 -4.535 1 96.25 80 VAL B N 1
ATOM 1781 C CA . VAL B 1 80 ? -15.648 -6.469 -4.602 1 96.25 80 VAL B CA 1
ATOM 1782 C C . VAL B 1 80 ? -14.883 -5.629 -3.578 1 96.25 80 VAL B C 1
ATOM 1784 O O . VAL B 1 80 ? -13.977 -6.129 -2.91 1 96.25 80 VAL B O 1
ATOM 1787 N N . TRP B 1 81 ? -15.258 -4.41 -3.393 1 96 81 TRP B N 1
ATOM 1788 C CA . TRP B 1 81 ? -14.531 -3.516 -2.498 1 96 81 TRP B CA 1
ATOM 1789 C C . TRP B 1 81 ? -14.742 -3.916 -1.041 1 96 81 TRP B C 1
ATOM 1791 O O . TRP B 1 81 ? -13.797 -3.895 -0.243 1 96 81 TRP B O 1
ATOM 1801 N N . ALA B 1 82 ? -15.898 -4.285 -0.743 1 95.06 82 ALA B N 1
ATOM 1802 C CA . ALA B 1 82 ? -16.172 -4.773 0.607 1 95.06 82 ALA B CA 1
ATOM 1803 C C . ALA B 1 82 ? -15.406 -6.066 0.886 1 95.06 82 ALA B C 1
ATOM 1805 O O . ALA B 1 82 ? -14.953 -6.301 2.01 1 95.06 82 ALA B O 1
ATOM 1806 N N . THR B 1 83 ? -15.297 -6.863 -0.13 1 96.31 83 THR B N 1
ATOM 1807 C CA . THR B 1 83 ? -14.656 -8.164 0.019 1 96.31 83 THR B CA 1
ATOM 1808 C C . THR B 1 83 ? -13.156 -7.996 0.26 1 96.31 83 THR B C 1
ATOM 1810 O O . THR B 1 83 ? -12.586 -8.648 1.14 1 96.31 83 THR B O 1
ATOM 1813 N N . ILE B 1 84 ? -12.539 -7.074 -0.486 1 97.25 84 ILE B N 1
ATOM 1814 C CA . ILE B 1 84 ? -11.086 -7.008 -0.411 1 97.25 84 ILE B CA 1
ATOM 1815 C C . ILE B 1 84 ? -10.672 -6.004 0.662 1 97.25 84 ILE B C 1
ATOM 1817 O O . ILE B 1 84 ? -9.5 -5.961 1.062 1 97.25 84 ILE B O 1
ATOM 1821 N N . GLY B 1 85 ? -11.562 -5.25 1.066 1 94.31 85 GLY B N 1
ATOM 1822 C CA . GLY B 1 85 ? -11.266 -4.273 2.105 1 94.31 85 GLY B CA 1
ATOM 1823 C C . GLY B 1 85 ? -11.273 -4.871 3.5 1 94.31 85 GLY B C 1
ATOM 1824 O O . GLY B 1 85 ? -11.727 -6 3.695 1 94.31 85 GLY B O 1
ATOM 1825 N N . ARG B 1 86 ? -10.734 -4.094 4.398 1 88.31 86 ARG B N 1
ATOM 1826 C CA . ARG B 1 86 ? -10.727 -4.527 5.789 1 88.31 86 ARG B CA 1
ATOM 1827 C C . ARG B 1 86 ? -12.125 -4.438 6.398 1 88.31 86 ARG B C 1
ATOM 1829 O O . ARG B 1 86 ? -12.836 -3.455 6.188 1 88.31 86 ARG B O 1
ATOM 1836 N N . LYS B 1 87 ? -12.469 -5.473 6.996 1 80.62 87 LYS B N 1
ATOM 1837 C CA . LYS B 1 87 ? -13.75 -5.465 7.691 1 80.62 87 LYS B CA 1
ATOM 1838 C C . LYS B 1 87 ? -13.711 -4.531 8.898 1 80.62 87 LYS B C 1
ATOM 1840 O O . LYS B 1 87 ? -12.805 -4.621 9.734 1 80.62 87 LYS B O 1
ATOM 1845 N N . GLU B 1 88 ? -14.578 -3.535 8.875 1 74.69 88 GLU B N 1
ATOM 1846 C CA . GLU B 1 88 ? -14.648 -2.617 10.008 1 74.69 88 GLU B CA 1
ATOM 1847 C C . GLU B 1 88 ? -15.234 -3.299 11.242 1 74.69 88 GLU B C 1
ATOM 1849 O O . GLU B 1 88 ? -16.219 -4.031 11.141 1 74.69 88 GLU B O 1
ATOM 1854 N N . ARG B 1 89 ? -14.508 -3.193 12.219 1 79.81 89 ARG B N 1
ATOM 1855 C CA . ARG B 1 89 ? -15.039 -3.711 13.484 1 79.81 89 ARG B CA 1
ATOM 1856 C C . ARG B 1 89 ? -16.062 -2.762 14.078 1 79.81 89 ARG B C 1
ATOM 1858 O O . ARG B 1 89 ? -15.906 -1.54 14.008 1 79.81 89 ARG B O 1
ATOM 1865 N N . ALA B 1 90 ? -17.172 -3.359 14.438 1 75.56 90 ALA B N 1
ATOM 1866 C CA . ALA B 1 90 ? -18.219 -2.553 15.062 1 75.56 90 ALA B CA 1
ATOM 1867 C C . ALA B 1 90 ? -17.734 -1.97 16.391 1 75.56 90 ALA B C 1
ATOM 1869 O O . ALA B 1 90 ? -18.062 -0.825 16.719 1 75.56 90 ALA B O 1
ATOM 1870 N N . PHE B 1 91 ? -17.078 -2.855 17.125 1 76.06 91 PHE B N 1
ATOM 1871 C CA . PHE B 1 91 ? -16.578 -2.447 18.438 1 76.06 91 PHE B CA 1
ATOM 1872 C C . PHE B 1 91 ? -15.125 -2.861 18.625 1 76.06 91 PHE B C 1
ATOM 1874 O O . PHE B 1 91 ? -14.672 -3.844 18.031 1 76.06 91 PHE B O 1
ATOM 1881 N N . PRO B 1 92 ? -14.539 -2.031 19.328 1 78.5 92 PRO B N 1
ATOM 1882 C CA . PRO B 1 92 ? -13.188 -2.498 19.672 1 78.5 92 PRO B CA 1
ATOM 1883 C C . PRO B 1 92 ? -13.203 -3.797 20.469 1 78.5 92 PRO B C 1
ATOM 1885 O O . PRO B 1 92 ? -14.172 -4.078 21.188 1 78.5 92 PRO B O 1
ATOM 1888 N N . PRO B 1 93 ? -12.242 -4.629 20.094 1 78.75 93 PRO B N 1
ATOM 1889 C CA . PRO B 1 93 ? -12.211 -5.906 20.812 1 78.75 93 PRO B CA 1
ATOM 1890 C C . PRO B 1 93 ? -12.195 -5.73 22.328 1 78.75 93 PRO B C 1
ATOM 1892 O O . PRO B 1 93 ? -12.789 -6.531 23.047 1 78.75 93 PRO B O 1
ATOM 1895 N N . VAL B 1 94 ? -11.375 -4.766 22.75 1 79.25 94 VAL B N 1
ATOM 1896 C CA . VAL B 1 94 ? -11.328 -4.449 24.172 1 79.25 94 VAL B CA 1
ATOM 1897 C C . VAL B 1 94 ? -12 -3.104 24.422 1 79.25 94 VAL B C 1
ATOM 1899 O O . VAL B 1 94 ? -11.633 -2.094 23.812 1 79.25 94 VAL B O 1
ATOM 1902 N N . PRO B 1 95 ? -13.062 -3.324 25.125 1 76.56 95 PRO B N 1
ATOM 1903 C CA . PRO B 1 95 ? -13.727 -2.055 25.422 1 76.56 95 PRO B CA 1
ATOM 1904 C C . PRO B 1 95 ? -12.781 -1.028 26.047 1 76.56 95 PRO B C 1
ATOM 1906 O O . PRO B 1 95 ? -11.898 -1.392 26.828 1 76.56 95 PRO B O 1
ATOM 1909 N N . SER B 1 96 ? -12.859 0.086 25.391 1 79.38 96 SER B N 1
ATOM 1910 C CA . SER B 1 96 ? -12.008 1.147 25.922 1 79.38 96 SER B CA 1
ATOM 1911 C C . SER B 1 96 ? -12.336 1.446 27.375 1 79.38 96 SER B C 1
ATOM 1913 O O . SER B 1 96 ? -13.508 1.443 27.766 1 79.38 96 SER B O 1
ATOM 1915 N N . ALA B 1 97 ? -11.32 1.629 28.172 1 79.38 97 ALA B N 1
ATOM 1916 C CA . ALA B 1 97 ? -11.5 2.014 29.562 1 79.38 97 ALA B CA 1
ATOM 1917 C C . ALA B 1 97 ? -12.117 3.404 29.672 1 79.38 97 ALA B C 1
ATOM 1919 O O . ALA B 1 97 ? -12.773 3.723 30.672 1 79.38 97 ALA B O 1
ATOM 1920 N N . VAL B 1 98 ? -11.945 4.176 28.641 1 81.56 98 VAL B N 1
ATOM 1921 C CA . VAL B 1 98 ? -12.445 5.547 28.641 1 81.56 98 VAL B CA 1
ATOM 1922 C C . VAL B 1 98 ? -13.75 5.625 27.859 1 81.56 98 VAL B C 1
ATOM 1924 O O . VAL B 1 98 ? -13.742 5.867 26.641 1 81.56 98 VAL B O 1
ATOM 1927 N N . THR B 1 99 ? -14.805 5.359 28.609 1 83.75 99 THR B N 1
ATOM 1928 C CA . THR B 1 99 ? -16.125 5.504 28 1 83.75 99 THR B CA 1
ATOM 1929 C C . THR B 1 99 ? -16.516 6.977 27.891 1 83.75 99 THR B C 1
ATOM 1931 O O . THR B 1 99 ? -15.812 7.848 28.422 1 83.75 99 THR B O 1
ATOM 1934 N N . GLY B 1 100 ? -17.531 7.121 27.047 1 84.81 100 GLY B N 1
ATOM 1935 C CA . GLY B 1 100 ? -18 8.492 26.922 1 84.81 100 GLY B CA 1
ATOM 1936 C C . GLY B 1 100 ? -18.297 9.148 28.25 1 84.81 100 GLY B C 1
ATOM 1937 O O . GLY B 1 100 ? -17.969 10.32 28.453 1 84.81 100 GLY B O 1
ATOM 1938 N N . GLU B 1 101 ? -18.859 8.367 29.094 1 86.81 101 GLU B N 1
ATOM 1939 C CA . GLU B 1 101 ? -19.203 8.875 30.422 1 86.81 101 GLU B CA 1
ATOM 1940 C C . GLU B 1 101 ? -17.938 9.203 31.219 1 86.81 101 GLU B C 1
ATOM 1942 O O . GLU B 1 101 ? -17.859 10.242 31.875 1 86.81 101 GLU B O 1
ATOM 1947 N N . VAL B 1 102 ? -17 8.297 31.172 1 87 102 VAL B N 1
ATOM 1948 C CA . VAL B 1 102 ? -15.75 8.477 31.891 1 87 102 VAL B CA 1
ATOM 1949 C C . VAL B 1 102 ? -15.008 9.695 31.344 1 87 102 VAL B C 1
ATOM 1951 O O . VAL B 1 102 ? -14.453 10.492 32.125 1 87 102 VAL B O 1
ATOM 1954 N N . GLU B 1 103 ? -15.078 9.797 30.062 1 88.38 103 GLU B N 1
ATOM 1955 C CA . GLU B 1 103 ? -14.438 10.938 29.422 1 88.38 103 GLU B CA 1
ATOM 1956 C C . GLU B 1 103 ? -15.047 12.258 29.906 1 88.38 103 GLU B C 1
ATOM 1958 O O . GLU B 1 103 ? -14.328 13.203 30.234 1 88.38 103 GLU B O 1
ATOM 1963 N N . ALA B 1 104 ? -16.328 12.258 29.906 1 88.31 104 ALA B N 1
ATOM 1964 C CA . ALA B 1 104 ? -17.047 13.461 30.328 1 88.31 104 ALA B CA 1
ATOM 1965 C C . ALA B 1 104 ? -16.688 13.828 31.766 1 88.31 104 ALA B C 1
ATOM 1967 O O . ALA B 1 104 ? -16.484 15 32.094 1 88.31 104 ALA B O 1
ATOM 1968 N N . ARG B 1 105 ? -16.625 12.883 32.562 1 88.69 105 ARG B N 1
ATOM 1969 C CA . ARG B 1 105 ? -16.328 13.109 34 1 88.69 105 ARG B CA 1
ATOM 1970 C C . ARG B 1 105 ? -14.898 13.602 34.156 1 88.69 105 ARG B C 1
ATOM 1972 O O . ARG B 1 105 ? -14.641 14.469 35 1 88.69 105 ARG B O 1
ATOM 1979 N N . LEU B 1 106 ? -14.055 13.008 33.406 1 88.75 106 LEU B N 1
ATOM 1980 C CA . LEU B 1 106 ? -12.656 13.414 33.438 1 88.75 106 LEU B CA 1
ATOM 1981 C C . LEU B 1 106 ? -12.5 14.867 33 1 88.75 106 LEU B C 1
ATOM 1983 O O . LEU B 1 106 ? -11.766 15.633 33.625 1 88.75 106 LEU B O 1
ATOM 1987 N N . ILE B 1 107 ? -13.18 15.18 31.953 1 89.19 107 ILE B N 1
ATOM 1988 C CA . ILE B 1 107 ? -13.125 16.547 31.438 1 89.19 107 ILE B CA 1
ATOM 1989 C C . ILE B 1 107 ? -13.688 17.516 32.469 1 89.19 107 ILE B C 1
ATOM 1991 O O . ILE B 1 107 ? -13.117 18.578 32.719 1 89.19 107 ILE B O 1
ATOM 1995 N N . ALA B 1 108 ? -14.789 17.125 33.094 1 89.06 108 ALA B N 1
ATOM 1996 C CA . ALA B 1 108 ? -15.391 17.938 34.125 1 89.06 108 ALA B CA 1
ATOM 1997 C C . ALA B 1 108 ? -14.406 18.156 35.281 1 89.06 108 ALA B C 1
ATOM 1999 O O . ALA B 1 108 ? -14.289 19.266 35.812 1 89.06 108 ALA B O 1
ATOM 2000 N N . LEU B 1 109 ? -13.742 17.156 35.594 1 87.94 109 LEU B N 1
ATOM 2001 C CA . LEU B 1 109 ? -12.773 17.219 36.688 1 87.94 109 LEU B CA 1
ATOM 2002 C C . LEU B 1 109 ? -11.609 18.141 36.312 1 87.94 109 LEU B C 1
ATOM 2004 O O . LEU B 1 109 ? -11.188 18.969 37.156 1 87.94 109 LEU B O 1
ATOM 2008 N N . ALA B 1 110 ? -11.164 18.016 35.125 1 89.19 110 ALA B N 1
ATOM 2009 C CA . ALA B 1 110 ? -10.016 18.797 34.656 1 89.19 110 ALA B CA 1
ATOM 2010 C C . ALA B 1 110 ? -10.367 20.281 34.562 1 89.19 110 ALA B C 1
ATOM 2012 O O . ALA B 1 110 ? -9.484 21.141 34.656 1 89.19 110 ALA B O 1
ATOM 2013 N N . CYS B 1 111 ? -11.625 20.5 34.406 1 88.81 111 CYS B N 1
ATOM 2014 C CA . CYS B 1 111 ? -12.086 21.875 34.281 1 88.81 111 CYS B CA 1
ATOM 2015 C C . CYS B 1 111 ? -12.508 22.453 35.625 1 88.81 111 CYS B C 1
ATOM 2017 O O . CYS B 1 111 ? -12.859 23.625 35.75 1 88.81 111 CYS B O 1
ATOM 2019 N N . SER B 1 112 ? -12.531 21.609 36.625 1 88.94 112 SER B N 1
ATOM 2020 C CA . SER B 1 112 ? -12.898 22.062 37.969 1 88.94 112 SER B CA 1
ATOM 2021 C C . SER B 1 112 ? -11.727 22.75 38.656 1 88.94 112 SER B C 1
ATOM 2023 O O . SER B 1 112 ? -10.648 22.875 38.094 1 88.94 112 SER B O 1
ATOM 2025 N N . THR B 1 113 ? -12.023 23.219 39.844 1 89.75 113 THR B N 1
ATOM 2026 C CA . THR B 1 113 ? -11 23.906 40.625 1 89.75 113 THR B CA 1
ATOM 2027 C C . THR B 1 113 ? -10 22.906 41.188 1 89.75 113 THR B C 1
ATOM 2029 O O . THR B 1 113 ? -10.398 21.906 41.812 1 89.75 113 THR B O 1
ATOM 2032 N N . PRO B 1 114 ? -8.789 23.141 40.844 1 91 114 PRO B N 1
ATOM 2033 C CA . PRO B 1 114 ? -7.77 22.266 41.406 1 91 114 PRO B CA 1
ATOM 2034 C C . PRO B 1 114 ? -7.824 22.203 42.938 1 91 114 PRO B C 1
ATOM 2036 O O . PRO B 1 114 ? -8.328 23.125 43.594 1 91 114 PRO B O 1
ATOM 2039 N N . PRO B 1 115 ? -7.473 21.094 43.438 1 87.62 115 PRO B N 1
ATOM 2040 C CA . PRO B 1 115 ? -7.477 20.969 44.906 1 87.62 115 PRO B CA 1
ATOM 2041 C C . PRO B 1 115 ? -6.59 22 45.594 1 87.62 115 PRO B C 1
ATOM 2043 O O . PRO B 1 115 ? -5.805 22.688 44.938 1 87.62 115 PRO B O 1
ATOM 2046 N N . LYS B 1 116 ? -6.789 22.094 46.906 1 88 116 LYS B N 1
ATOM 2047 C CA . LYS B 1 116 ? -6.035 23.062 47.688 1 88 116 LYS B CA 1
ATOM 2048 C C . LYS B 1 116 ? -4.531 22.828 47.562 1 88 116 LYS B C 1
ATOM 2050 O O . LYS B 1 116 ? -4.066 21.688 47.656 1 88 116 LYS B O 1
ATOM 2055 N N . GLY B 1 117 ? -3.793 23.875 47.25 1 89.31 117 GLY B N 1
ATOM 2056 C CA . GLY B 1 117 ? -2.344 23.781 47.188 1 89.31 117 GLY B CA 1
ATOM 2057 C C . GLY B 1 117 ? -1.811 23.766 45.75 1 89.31 117 GLY B C 1
ATOM 2058 O O . GLY B 1 117 ? -0.599 23.828 45.531 1 89.31 117 GLY B O 1
ATOM 2059 N N . HIS B 1 118 ? -2.803 23.609 44.875 1 89.5 118 HIS B N 1
ATOM 2060 C CA . HIS B 1 118 ? -2.363 23.562 43.469 1 89.5 118 HIS B CA 1
ATOM 2061 C C . HIS B 1 118 ? -3.014 24.656 42.656 1 89.5 118 HIS B C 1
ATOM 2063 O O . HIS B 1 118 ? -4.211 24.922 42.781 1 89.5 118 HIS B O 1
ATOM 2069 N N . ALA B 1 119 ? -2.197 25.281 41.875 1 89.69 119 ALA B N 1
ATOM 2070 C CA . ALA B 1 119 ? -2.691 26.391 41.031 1 89.69 119 ALA B CA 1
ATOM 2071 C C . ALA B 1 119 ? -3.402 25.875 39.781 1 89.69 119 ALA B C 1
ATOM 2073 O O . ALA B 1 119 ? -4.348 26.5 39.312 1 89.69 119 ALA B O 1
ATOM 2074 N N . ARG B 1 120 ? -2.879 24.781 39.281 1 88.88 120 ARG B N 1
ATOM 2075 C CA . ARG B 1 120 ? -3.471 24.219 38.094 1 88.88 120 ARG B CA 1
ATOM 2076 C C . ARG B 1 120 ? -3.504 22.703 38.156 1 88.88 120 ARG B C 1
ATOM 2078 O O . ARG B 1 120 ? -2.738 22.078 38.906 1 88.88 120 ARG B O 1
ATOM 2085 N N . TRP B 1 121 ? -4.426 22.172 37.406 1 90.38 121 TRP B N 1
ATOM 2086 C CA . TRP B 1 121 ? -4.453 20.734 37.219 1 90.38 121 TRP B CA 1
ATOM 2087 C C . TRP B 1 121 ? -3.27 20.25 36.406 1 90.38 121 TRP B C 1
ATOM 2089 O O . TRP B 1 121 ? -2.967 20.828 35.344 1 90.38 121 TRP B O 1
ATOM 2099 N N . SER B 1 122 ? -2.557 19.391 36.938 1 92.44 122 SER B N 1
ATOM 2100 C CA . SER B 1 122 ? -1.566 18.656 36.156 1 92.44 122 SER B CA 1
ATOM 2101 C C . SER B 1 122 ? -2.039 17.25 35.844 1 92.44 122 SER B C 1
ATOM 2103 O O . SER B 1 122 ? -2.955 16.734 36.5 1 92.44 122 SER B O 1
ATOM 2105 N N . LEU B 1 123 ? -1.417 16.641 34.812 1 93.06 123 LEU B N 1
ATOM 2106 C CA . LEU B 1 123 ? -1.816 15.297 34.438 1 93.06 123 LEU B CA 1
ATOM 2107 C C . LEU B 1 123 ? -1.616 14.328 35.625 1 93.06 123 LEU B C 1
ATOM 2109 O O . LEU B 1 123 ? -2.451 13.453 35.844 1 93.06 123 LEU B O 1
ATOM 2113 N N . ARG B 1 124 ? -0.531 14.594 36.344 1 93.56 124 ARG B N 1
ATOM 2114 C CA . ARG B 1 124 ? -0.249 13.719 37.5 1 93.56 124 ARG B CA 1
ATOM 2115 C C . ARG B 1 124 ? -1.239 13.961 38.625 1 93.56 124 ARG B C 1
ATOM 2117 O O . ARG B 1 124 ? -1.645 13.016 39.312 1 93.56 124 ARG B O 1
ATOM 2124 N N . LEU B 1 125 ? -1.558 15.211 38.812 1 93 125 LEU B N 1
ATOM 2125 C CA . LEU B 1 125 ? -2.535 15.562 39.844 1 93 125 LEU B CA 1
ATOM 2126 C C . LEU B 1 125 ? -3.902 14.977 39.531 1 93 125 LEU B C 1
ATOM 2128 O O . LEU B 1 125 ? -4.586 14.453 40.406 1 93 125 LEU B O 1
ATOM 2132 N N . LEU B 1 126 ? -4.219 15.023 38.281 1 92.94 126 LEU B N 1
ATOM 2133 C CA . LEU B 1 126 ? -5.484 14.453 37.844 1 92.94 126 LEU B CA 1
ATOM 2134 C C . LEU B 1 126 ? -5.488 12.938 38 1 92.94 126 LEU B C 1
ATOM 2136 O O . LEU B 1 126 ? -6.5 12.359 38.406 1 92.94 126 LEU B O 1
ATOM 2140 N N . GLU B 1 127 ? -4.355 12.312 37.656 1 94.19 127 GLU B N 1
ATOM 2141 C CA . GLU B 1 127 ? -4.219 10.867 37.844 1 94.19 127 GLU B CA 1
ATOM 2142 C C . GLU B 1 127 ? -4.48 10.461 39.281 1 94.19 127 GLU B C 1
ATOM 2144 O O . GLU B 1 127 ? -5.223 9.508 39.531 1 94.19 127 GLU B O 1
ATOM 2149 N N . LYS B 1 128 ? -3.861 11.203 40.219 1 91.75 128 LYS B N 1
ATOM 2150 C CA . LYS B 1 128 ? -4.035 10.914 41.625 1 91.75 128 LYS B CA 1
ATOM 2151 C C . LYS B 1 128 ? -5.496 11.086 42.031 1 91.75 128 LYS B C 1
ATOM 2153 O O . LYS B 1 128 ? -6.012 10.297 42.844 1 91.75 128 LYS B O 1
ATOM 2158 N N . HIS B 1 129 ? -6.059 12.078 41.531 1 91.19 129 HIS B N 1
ATOM 2159 C CA . HIS B 1 129 ? -7.438 12.367 41.906 1 91.19 129 HIS B CA 1
ATOM 2160 C C . HIS B 1 129 ? -8.398 11.359 41.281 1 91.19 129 HIS B C 1
ATOM 2162 O O . HIS B 1 129 ? -9.375 10.953 41.938 1 91.19 129 HIS B O 1
ATOM 2168 N N . VAL B 1 130 ? -8.211 10.984 40.062 1 90.38 130 VAL B N 1
ATOM 2169 C CA . VAL B 1 130 ? -9.047 10.008 39.406 1 90.38 130 VAL B CA 1
ATOM 2170 C C . VAL B 1 130 ? -9.008 8.68 40.156 1 90.38 130 VAL B C 1
ATOM 2172 O O . VAL B 1 130 ? -10.023 7.98 40.25 1 90.38 130 VAL B O 1
ATOM 2175 N N . ALA B 1 131 ? -7.836 8.375 40.688 1 89.5 131 ALA B N 1
ATOM 2176 C CA . ALA B 1 131 ? -7.691 7.145 41.469 1 89.5 131 ALA B CA 1
ATOM 2177 C C . ALA B 1 131 ? -8.562 7.176 42.719 1 89.5 131 ALA B C 1
ATOM 2179 O O . ALA B 1 131 ? -8.922 6.129 43.25 1 89.5 131 ALA B O 1
ATOM 2180 N N . LEU B 1 132 ? -8.883 8.359 43.125 1 85.5 132 LEU B N 1
ATOM 2181 C CA . LEU B 1 132 ? -9.633 8.539 44.344 1 85.5 132 LEU B CA 1
ATOM 2182 C C . LEU B 1 132 ? -11.133 8.586 44.094 1 85.5 132 LEU B C 1
ATOM 2184 O O . LEU B 1 132 ? -11.938 8.367 45 1 85.5 132 LEU B O 1
ATOM 2188 N N . VAL B 1 133 ? -11.383 8.883 42.812 1 81.5 133 VAL B N 1
ATOM 2189 C CA . VAL B 1 133 ? -12.797 9.016 42.469 1 81.5 133 VAL B CA 1
ATOM 2190 C C . VAL B 1 133 ? -13.359 7.66 42.031 1 81.5 133 VAL B C 1
ATOM 2192 O O . VAL B 1 133 ? -12.719 6.922 41.281 1 81.5 133 VAL B O 1
ATOM 2195 N N . GLU B 1 134 ? -14.461 7.238 42.531 1 80.69 134 GLU B N 1
ATOM 2196 C CA . GLU B 1 134 ? -15.031 5.906 42.344 1 80.69 134 GLU B CA 1
ATOM 2197 C C . GLU B 1 134 ? -15.641 5.746 40.969 1 80.69 134 GLU B C 1
ATOM 2199 O O . GLU B 1 134 ? -15.711 4.637 40.438 1 80.69 134 GLU B O 1
ATOM 2204 N N . ASP B 1 135 ? -16.016 6.824 40.375 1 80.31 135 ASP B N 1
ATOM 2205 C CA . ASP B 1 135 ? -16.812 6.711 39.125 1 80.31 135 ASP B CA 1
ATOM 2206 C C . ASP B 1 135 ? -15.906 6.727 37.906 1 80.31 135 ASP B C 1
ATOM 2208 O O . ASP B 1 135 ? -16.391 6.672 36.781 1 80.31 135 ASP B O 1
ATOM 2212 N N . ILE B 1 136 ? -14.672 6.82 38.125 1 82.75 136 ILE B N 1
ATOM 2213 C CA . ILE B 1 136 ? -13.727 6.84 37 1 82.75 136 ILE B CA 1
ATOM 2214 C C . ILE B 1 136 ? -12.703 5.719 37.188 1 82.75 136 ILE B C 1
ATOM 2216 O O . ILE B 1 136 ? -12.109 5.566 38.25 1 82.75 136 ILE B O 1
ATOM 2220 N N . PRO B 1 137 ? -12.578 4.906 36.188 1 86.94 137 PRO B N 1
ATOM 2221 C CA . PRO B 1 137 ? -11.539 3.873 36.281 1 86.94 137 PRO B CA 1
ATOM 2222 C C . PRO B 1 137 ? -10.141 4.457 36.438 1 86.94 137 PRO B C 1
ATOM 2224 O O . PRO B 1 137 ? -9.906 5.621 36.094 1 86.94 137 PRO B O 1
ATOM 2227 N N . ASP B 1 138 ? -9.273 3.674 37 1 86.62 138 ASP B N 1
ATOM 2228 C CA . ASP B 1 138 ? -7.895 4.105 37.188 1 86.62 138 ASP B CA 1
ATOM 2229 C C . ASP B 1 138 ? -7.227 4.391 35.844 1 86.62 138 ASP B C 1
ATOM 2231 O O . ASP B 1 138 ? -7.102 3.494 35 1 86.62 138 ASP B O 1
ATOM 2235 N N . LEU B 1 139 ? -7.02 5.574 35.625 1 90.69 139 LEU B N 1
ATOM 2236 C CA . LEU B 1 139 ? -6.375 5.984 34.375 1 90.69 139 LEU B CA 1
ATOM 2237 C C . LEU B 1 139 ? -5.008 6.602 34.656 1 90.69 139 LEU B C 1
ATOM 2239 O O . LEU B 1 139 ? -4.844 7.348 35.625 1 90.69 139 LEU B O 1
ATOM 2243 N N . ASP B 1 140 ? -4.086 6.199 33.875 1 91.25 140 ASP B N 1
ATOM 2244 C CA . ASP B 1 140 ? -2.768 6.805 34.062 1 91.25 140 ASP B CA 1
ATOM 2245 C C . ASP B 1 140 ? -2.701 8.172 33.375 1 91.25 140 ASP B C 1
ATOM 2247 O O . ASP B 1 140 ? -3.6 8.539 32.625 1 91.25 140 ASP B O 1
ATOM 2251 N N . HIS B 1 141 ? -1.66 8.938 33.688 1 92.75 141 HIS B N 1
ATOM 2252 C CA . HIS B 1 141 ? -1.51 10.305 33.188 1 92.75 141 HIS B CA 1
ATOM 2253 C C . HIS B 1 141 ? -1.496 10.336 31.656 1 92.75 141 HIS B C 1
ATOM 2255 O O . HIS B 1 141 ? -1.937 11.32 31.047 1 92.75 141 HIS B O 1
ATOM 2261 N N . SER B 1 142 ? -0.937 9.305 31.125 1 94.06 142 SER B N 1
ATOM 2262 C CA . SER B 1 142 ? -0.883 9.281 29.672 1 94.06 142 SER B CA 1
ATOM 2263 C C . SER B 1 142 ? -2.279 9.172 29.062 1 94.06 142 SER B C 1
ATOM 2265 O O . SER B 1 142 ? -2.594 9.852 28.094 1 94.06 142 SER B O 1
ATOM 2267 N N . THR B 1 143 ? -3.043 8.312 29.625 1 90.75 143 THR B N 1
ATOM 2268 C CA . THR B 1 143 ? -4.414 8.141 29.156 1 90.75 143 THR B CA 1
ATOM 2269 C C . THR B 1 143 ? -5.223 9.414 29.375 1 90.75 143 THR B C 1
ATOM 2271 O O . THR B 1 143 ? -5.98 9.836 28.484 1 90.75 143 THR B O 1
ATOM 2274 N N . ILE B 1 144 ? -5.043 9.992 30.484 1 90 144 ILE B N 1
ATOM 2275 C CA . ILE B 1 144 ? -5.723 11.242 30.812 1 90 144 ILE B CA 1
ATOM 2276 C C . ILE B 1 144 ? -5.332 12.32 29.812 1 90 144 ILE B C 1
ATOM 2278 O O . ILE B 1 144 ? -6.191 13.047 29.312 1 90 144 ILE B O 1
ATOM 2282 N N . GLY B 1 145 ? -4.125 12.336 29.562 1 90.25 145 GLY B N 1
ATOM 2283 C CA . GLY B 1 145 ? -3.635 13.297 28.578 1 90.25 145 GLY B CA 1
ATOM 2284 C C . GLY B 1 145 ? -4.25 13.117 27.203 1 90.25 145 GLY B C 1
ATOM 2285 O O . GLY B 1 145 ? -4.633 14.102 26.562 1 90.25 145 GLY B O 1
ATOM 2286 N N . ARG B 1 146 ? -4.332 11.992 26.828 1 90.69 146 ARG B N 1
ATOM 2287 C CA . ARG B 1 146 ? -4.895 11.688 25.516 1 90.69 146 ARG B CA 1
ATOM 2288 C C . ARG B 1 146 ? -6.363 12.102 25.438 1 90.69 146 ARG B C 1
ATOM 2290 O O . ARG B 1 146 ? -6.809 12.648 24.438 1 90.69 146 ARG B O 1
ATOM 2297 N N . VAL B 1 147 ? -7.059 11.773 26.438 1 86.94 147 VAL B N 1
ATOM 2298 C CA . VAL B 1 147 ? -8.484 12.078 26.484 1 86.94 147 VAL B CA 1
ATOM 2299 C C . VAL B 1 147 ? -8.695 13.594 26.438 1 86.94 147 VAL B C 1
ATOM 2301 O O . VAL B 1 147 ? -9.562 14.078 25.703 1 86.94 147 VAL B O 1
ATOM 2304 N N . LEU B 1 148 ? -7.879 14.281 27.141 1 88.06 148 LEU B N 1
ATOM 2305 C CA . LEU B 1 148 ? -8.031 15.727 27.219 1 88.06 148 LEU B CA 1
ATOM 2306 C C . LEU B 1 148 ? -7.617 16.391 25.906 1 88.06 148 LEU B C 1
ATOM 2308 O O . LEU B 1 148 ? -8.195 17.406 25.5 1 88.06 148 LEU B O 1
ATOM 2312 N N . LYS B 1 149 ? -6.652 15.789 25.266 1 86.81 149 LYS B N 1
ATOM 2313 C CA . LYS B 1 149 ? -6.199 16.312 23.984 1 86.81 149 LYS B CA 1
ATOM 2314 C C . LYS B 1 149 ? -7.277 16.141 22.922 1 86.81 149 LYS B C 1
ATOM 2316 O O . LYS B 1 149 ? -7.465 17.031 22.078 1 86.81 149 LYS B O 1
ATOM 2321 N N . LYS B 1 150 ? -7.781 15.016 23.016 1 81.19 150 LYS B N 1
ATOM 2322 C CA . LYS B 1 150 ? -8.828 14.719 22.047 1 81.19 150 LYS B CA 1
ATOM 2323 C C . LYS B 1 150 ? -9.984 15.703 22.156 1 81.19 150 LYS B C 1
ATOM 2325 O O . LYS B 1 150 ? -10.633 16.031 21.156 1 81.19 150 LYS B O 1
ATOM 2330 N N . ARG B 1 151 ? -10.25 16.109 23.281 1 75.25 151 ARG B N 1
ATOM 2331 C CA . ARG B 1 151 ? -11.398 16.984 23.484 1 75.25 151 ARG B CA 1
ATOM 2332 C C . ARG B 1 151 ? -10.961 18.438 23.641 1 75.25 151 ARG B C 1
ATOM 2334 O O . ARG B 1 151 ? -11.766 19.297 24 1 75.25 151 ARG B O 1
ATOM 2341 N N . ASN B 1 152 ? -9.781 18.781 23.125 1 64.44 152 ASN B N 1
ATOM 2342 C CA . ASN B 1 152 ? -9.25 20.141 23.125 1 64.44 152 ASN B CA 1
ATOM 2343 C C . ASN B 1 152 ? -9.305 20.766 24.516 1 64.44 152 ASN B C 1
ATOM 2345 O O . ASN B 1 152 ? -9.586 21.953 24.656 1 64.44 152 ASN B O 1
ATOM 2349 N N . CYS B 1 153 ? -9.383 20.016 25.453 1 60.28 153 CYS B N 1
ATOM 2350 C CA . CYS B 1 153 ? -9.359 20.656 26.75 1 60.28 153 CYS B CA 1
ATOM 2351 C C . CYS B 1 153 ? -7.934 21.047 27.141 1 60.28 153 CYS B C 1
ATOM 2353 O O . CYS B 1 153 ? -7.066 20.188 27.281 1 60.28 153 CYS B O 1
ATOM 2355 N N . ALA B 1 154 ? -7.387 22.094 26.453 1 52.66 154 ALA B N 1
ATOM 2356 C CA . ALA B 1 154 ? -6.094 22.688 26.797 1 52.66 154 ALA B CA 1
ATOM 2357 C C . ALA B 1 154 ? -5.996 22.953 28.297 1 52.66 154 ALA B C 1
ATOM 2359 O O . ALA B 1 154 ? -6.93 23.484 28.906 1 52.66 154 ALA B O 1
ATOM 2360 N N . LEU B 1 155 ? -5.289 22.125 29.078 1 49.44 155 LEU B N 1
ATOM 2361 C CA . LEU B 1 155 ? -4.977 22.625 30.422 1 49.44 155 LEU B CA 1
ATOM 2362 C C . LEU B 1 155 ? -4.301 23.984 30.359 1 49.44 155 LEU B C 1
ATOM 2364 O O . LEU B 1 155 ? -3.301 24.156 29.656 1 49.44 155 LEU B O 1
ATOM 2368 N N . THR B 1 156 ? -5.086 25.062 30.141 1 37.88 156 THR B N 1
ATOM 2369 C CA . THR B 1 156 ? -4.52 26.406 30.234 1 37.88 156 THR B CA 1
ATOM 2370 C C . THR B 1 156 ? -3.625 26.531 31.469 1 37.88 156 THR B C 1
ATOM 2372 O O . THR B 1 156 ? -4.008 26.109 32.562 1 37.88 156 THR B O 1
#

Nearest PDB structures (foldseek):
  6fne-assembly1_A  TM=2.667E-01  e=6.877E-01  Homo sapiens
  7vmb-assembly1_A  TM=2.466E-01  e=1.740E+00  Homo sapiens
  4c0a-assembly2_A  TM=2.485E-01  e=2.496E+00  Homo sapiens
  5nly-assembly2_B  TM=2.670E-01  e=3.582E+00  Homo sapiens
  5nly-assembly1_A  TM=2.699E-01  e=3.971E+00  Homo sapiens

Radius of gyration: 29.83 Å; Cα contacts (8 Å, |Δi|>4): 343; chains: 2; bounding box: 48×82×69 Å

Sequence (312 aa):
MSSQKKYPVALSVEDRQALVRVTTTGVRSASMIRRARVLLALDTAGGEVAPRAVIADRLGVSCESVRLISKRYTETGGDVWATIGRKERAFPPVPSAVTGEVEARLIALACSTPPKGHARWSLRLLEKHVALVEDIPDLDHSTIGRVLKKRNCALTMSSQKKYPVALSVEDRQALVRVTTTGVRSASMIRRARVLLALDTAGGEVAPRAVIADRLGVSCESVRLISKRYTETGGDVWATIGRKERAFPPVPSAVTGEVEARLIALACSTPPKGHARWSLRLLEKHVALVEDIPDLDHSTIGRVLKKRNCALT

Foldseek 3Di:
DQLLVVQAQADDPVLLVVLVCVLPDDDDDPQLNLLSQLSNQRHPNVHDHDGLVVSCVVSVHDSVSSSVLSVQCVVVVNDSCCSSDDDDDPADPDHDLCDPVLLVVLLVVQPDCQDPPDRHDDLQSSLVVQVVDPVHPRDHSVRSVVSCVVVVVPRD/DQLLVVQAQADDPVLLVVLVCVLPDDDDDPQLNLLSQLSNQRHPNVHDHDGLVVSCVVSVHDSVSSSVLSVQCVVVVNPSCCSSDDDDDPADPDHDLCDPVLLVVLLVVQPDCQDPPDPHDDLQSSLVVLVVDPVHPRDHSVRSVVSCVVVVVPRD

Solvent-accessible surface area (backbone atoms only — not comparable to full-atom values): 17877 Å² total; per-residue (Å²): 124,62,69,64,73,74,30,66,41,71,56,51,73,66,54,46,53,50,40,49,42,50,50,56,39,59,74,42,39,19,51,34,34,51,43,33,52,48,52,61,58,47,28,42,67,86,43,89,52,70,55,61,65,55,49,15,61,52,68,70,48,52,53,64,54,54,51,52,49,32,45,40,25,53,75,53,73,64,35,62,66,69,47,31,38,82,79,78,71,91,60,67,92,63,74,65,84,70,36,73,66,39,46,50,51,50,52,52,56,67,70,43,81,48,58,93,94,41,92,58,71,40,54,63,56,46,26,57,48,34,59,70,36,86,85,34,68,80,47,53,40,68,57,50,46,50,55,32,55,71,66,65,52,68,81,119,124,62,67,63,74,73,31,65,42,72,56,50,72,68,54,46,52,50,38,50,43,51,50,56,39,58,74,42,42,18,52,34,35,49,43,32,52,49,52,61,58,47,27,42,68,87,43,89,50,70,55,59,66,56,50,16,62,51,68,71,48,49,52,64,55,54,52,52,50,32,44,41,25,52,74,54,73,62,35,63,65,69,46,32,39,81,80,77,69,92,59,65,92,63,74,65,84,70,36,74,68,39,44,51,51,49,52,52,55,66,71,42,81,48,59,92,95,42,92,58,71,41,55,64,56,46,25,57,49,33,61,71,37,86,84,34,68,81,47,52,38,67,56,51,46,50,55,32,56,73,65,65,52,69,82,120

pLDDT: mean 88.12, std 10.81, range [37.28, 97.56]